Protein AF-A0A925JW98-F1 (afdb_monomer)

Structure (mmCIF, N/CA/C/O backbone):
data_AF-A0A925JW98-F1
#
_entry.id   AF-A0A925JW98-F1
#
loop_
_atom_site.group_PDB
_atom_site.id
_atom_site.type_symbol
_atom_site.label_atom_id
_atom_site.label_alt_id
_atom_site.label_comp_id
_atom_site.label_asym_id
_atom_site.label_entity_id
_atom_site.label_seq_id
_atom_site.pdbx_PDB_ins_code
_atom_site.Cartn_x
_atom_site.Cartn_y
_atom_site.Cartn_z
_atom_site.occupancy
_atom_site.B_iso_or_equiv
_atom_site.auth_seq_id
_atom_site.auth_comp_id
_atom_site.auth_asym_id
_atom_site.auth_atom_id
_atom_site.pdbx_PDB_model_num
ATOM 1 N N . MET A 1 1 ? -1.894 -13.506 -8.865 1.00 61.38 1 MET A N 1
ATOM 2 C CA . MET A 1 1 ? -2.039 -12.209 -9.563 1.00 61.38 1 MET A CA 1
ATOM 3 C C . MET A 1 1 ? -1.840 -11.130 -8.518 1.00 61.38 1 MET A C 1
ATOM 5 O O . MET A 1 1 ? -2.345 -11.315 -7.423 1.00 61.38 1 MET A O 1
ATOM 9 N N . ASN A 1 2 ? -1.114 -10.053 -8.814 1.00 75.38 2 ASN A N 1
ATOM 10 C CA . ASN A 1 2 ? -0.614 -9.110 -7.797 1.00 75.38 2 ASN A CA 1
ATOM 11 C C . ASN A 1 2 ? -1.640 -8.033 -7.382 1.00 75.38 2 ASN A C 1
ATOM 13 O O . ASN A 1 2 ? -1.260 -6.907 -7.078 1.00 75.38 2 ASN A O 1
ATOM 17 N N . GLY A 1 3 ? -2.940 -8.331 -7.466 1.00 72.88 3 GLY A N 1
ATOM 18 C CA . GLY A 1 3 ? -4.012 -7.378 -7.146 1.00 72.88 3 GLY A CA 1
ATOM 19 C C . GLY A 1 3 ? -4.238 -6.239 -8.137 1.00 72.88 3 GLY A C 1
ATOM 20 O O . GLY A 1 3 ? -5.134 -5.426 -7.934 1.00 72.88 3 GLY A O 1
ATOM 21 N N . LEU A 1 4 ? -3.441 -6.163 -9.203 1.00 80.25 4 LEU A N 1
ATOM 22 C CA . LEU A 1 4 ? -3.579 -5.158 -10.251 1.00 80.25 4 LEU A CA 1
ATOM 23 C C . LEU A 1 4 ? -4.404 -5.700 -11.415 1.00 80.25 4 LEU A C 1
ATOM 25 O O . LEU A 1 4 ? -4.199 -6.827 -11.870 1.00 80.25 4 LEU A O 1
ATOM 29 N N . GLU A 1 5 ? -5.289 -4.858 -11.938 1.00 81.25 5 GLU A N 1
ATOM 30 C CA . GLU A 1 5 ? -6.012 -5.131 -13.175 1.00 81.25 5 GLU A CA 1
ATOM 31 C C . GLU A 1 5 ? -5.157 -4.762 -14.389 1.00 81.25 5 GLU A C 1
ATOM 33 O O . GLU A 1 5 ? -4.431 -3.763 -14.381 1.00 81.25 5 GLU A O 1
ATOM 38 N N . LEU A 1 6 ? -5.265 -5.558 -15.454 1.00 79.69 6 LEU A N 1
ATOM 39 C CA . LEU A 1 6 ? -4.689 -5.216 -16.750 1.00 79.69 6 LEU A CA 1
ATOM 40 C C . LEU A 1 6 ? -5.524 -4.106 -17.389 1.00 79.69 6 LEU A C 1
ATOM 42 O O . LEU A 1 6 ? -6.688 -4.304 -17.731 1.00 79.69 6 LEU A O 1
ATOM 46 N N . ILE A 1 7 ? -4.909 -2.946 -17.582 1.00 80.88 7 ILE A N 1
ATOM 47 C CA . ILE A 1 7 ? -5.544 -1.775 -18.176 1.00 80.88 7 ILE A CA 1
ATOM 48 C C . ILE A 1 7 ? -5.296 -1.812 -19.683 1.00 80.88 7 ILE A C 1
ATOM 50 O O . ILE A 1 7 ? -4.154 -1.733 -20.143 1.00 80.88 7 ILE A O 1
ATOM 54 N N . THR A 1 8 ? -6.358 -1.914 -20.479 1.00 73.88 8 THR A N 1
ATOM 55 C CA . THR A 1 8 ? -6.242 -1.770 -21.934 1.00 73.88 8 THR A CA 1
ATOM 56 C C . THR A 1 8 ? -5.997 -0.302 -22.288 1.00 73.88 8 THR A C 1
ATOM 58 O O . THR A 1 8 ? -6.775 0.544 -21.845 1.00 73.88 8 THR A O 1
ATOM 61 N N . PRO A 1 9 ? -4.967 0.031 -23.085 1.00 69.12 9 PRO A N 1
ATOM 62 C CA . PRO A 1 9 ? -4.785 1.396 -23.568 1.00 69.12 9 PRO A CA 1
ATOM 63 C C . PRO A 1 9 ? -5.953 1.810 -24.477 1.00 69.12 9 PRO A C 1
ATOM 65 O O . PRO A 1 9 ? -6.516 0.974 -25.190 1.00 69.12 9 PRO A O 1
ATOM 68 N N . ASP A 1 10 ? -6.305 3.099 -24.463 1.00 69.88 10 ASP A N 1
ATOM 69 C CA . ASP A 1 10 ? -7.401 3.640 -25.272 1.00 69.88 10 ASP A CA 1
ATOM 70 C C . ASP A 1 10 ? -7.213 3.336 -26.764 1.00 69.88 10 ASP A C 1
ATOM 72 O O . ASP A 1 10 ? -6.130 3.505 -27.334 1.00 69.88 10 ASP A O 1
ATOM 76 N N . ALA A 1 11 ? -8.291 2.913 -27.427 1.00 57.94 11 ALA A N 1
ATOM 77 C CA . ALA A 1 11 ? -8.257 2.624 -28.854 1.00 57.94 11 ALA A CA 1
ATOM 78 C C . ALA A 1 11 ? -7.932 3.897 -29.668 1.00 57.94 11 ALA A C 1
ATOM 80 O O . ALA A 1 11 ? -8.461 4.971 -29.375 1.00 57.94 11 ALA A O 1
ATOM 81 N N . PRO A 1 12 ? -7.102 3.804 -30.726 1.00 60.41 12 PRO A N 1
ATOM 82 C CA . PRO A 1 12 ? -6.719 4.970 -31.514 1.00 60.41 12 PRO A CA 1
ATOM 83 C C . PRO A 1 12 ? -7.923 5.591 -32.207 1.00 60.41 12 PRO A C 1
ATOM 85 O O . PRO A 1 12 ? -8.731 4.887 -32.825 1.00 60.41 12 PRO A O 1
ATOM 88 N N . SER A 1 13 ? -8.002 6.921 -32.143 1.00 74.25 13 SER A N 1
ATOM 89 C CA . SER A 1 13 ? -9.032 7.672 -32.846 1.00 74.25 13 SER A CA 1
ATOM 90 C C . SER A 1 13 ? -8.902 7.459 -34.360 1.00 74.25 13 SER A C 1
ATOM 92 O O . SER A 1 13 ? -7.826 7.155 -34.889 1.00 74.25 13 SER A O 1
ATOM 94 N N . LEU A 1 14 ? -10.005 7.619 -35.096 1.00 72.62 14 LEU A N 1
ATOM 95 C CA . LEU A 1 14 ? -9.996 7.489 -36.559 1.00 72.62 14 LEU A CA 1
ATOM 96 C C . LEU A 1 14 ? -8.989 8.446 -37.219 1.00 72.62 14 LEU A C 1
ATOM 98 O O . LEU A 1 14 ? -8.389 8.096 -38.234 1.00 72.62 14 LEU A O 1
ATOM 102 N N . LEU A 1 15 ? -8.758 9.615 -36.614 1.00 69.94 15 LEU A N 1
ATOM 103 C CA . LEU A 1 15 ? -7.761 10.583 -37.068 1.00 69.94 15 LEU A CA 1
ATOM 104 C C . LEU A 1 15 ? -6.326 10.092 -36.835 1.00 69.94 15 LEU A C 1
ATOM 106 O O . LEU A 1 15 ? -5.488 10.261 -37.718 1.00 69.94 15 LEU A O 1
ATOM 110 N N . ASP A 1 16 ? -6.042 9.423 -35.716 1.00 70.44 16 ASP A N 1
ATOM 111 C CA . ASP A 1 16 ? -4.711 8.855 -35.446 1.00 70.44 16 ASP A CA 1
ATOM 112 C C . ASP A 1 16 ? -4.381 7.705 -36.399 1.00 70.44 16 ASP A C 1
ATOM 114 O O . ASP A 1 16 ? -3.253 7.605 -36.891 1.00 70.44 16 ASP A O 1
ATOM 118 N N . ARG A 1 17 ? -5.387 6.884 -36.734 1.00 71.31 17 ARG A N 1
ATOM 119 C CA . ARG A 1 17 ? -5.271 5.835 -37.760 1.00 71.31 17 ARG A CA 1
ATOM 120 C C . ARG A 1 17 ? -5.020 6.425 -39.146 1.00 71.31 17 ARG A C 1
ATOM 122 O O . ARG A 1 17 ? -4.185 5.905 -39.884 1.00 71.31 17 ARG A O 1
ATOM 129 N N . LEU A 1 18 ? -5.710 7.515 -39.484 1.00 78.12 18 LEU A N 1
ATOM 130 C CA . LEU A 1 18 ? -5.555 8.211 -40.763 1.00 78.12 18 LEU A CA 1
ATOM 131 C C . LEU A 1 18 ? -4.182 8.894 -40.887 1.00 78.12 18 LEU A C 1
ATOM 133 O O . LEU A 1 18 ? -3.594 8.895 -41.965 1.00 78.12 18 LEU A O 1
ATOM 137 N N . LEU A 1 19 ? -3.649 9.430 -39.786 1.00 81.81 19 LEU A N 1
ATOM 138 C CA . LEU A 1 19 ? -2.374 10.154 -39.749 1.00 81.81 19 LEU A CA 1
ATOM 139 C C . LEU A 1 19 ? -1.169 9.281 -39.363 1.00 81.81 19 LEU A C 1
ATOM 141 O O . LEU A 1 19 ? -0.063 9.809 -39.250 1.00 81.81 19 LEU A O 1
ATOM 145 N N . ARG A 1 20 ? -1.363 7.968 -39.153 1.00 72.56 20 ARG A N 1
ATOM 146 C CA . ARG A 1 20 ? -0.341 7.021 -38.658 1.00 72.56 20 ARG A CA 1
ATOM 147 C C . ARG A 1 20 ? 0.444 7.565 -37.458 1.00 72.56 20 ARG A C 1
ATOM 149 O O . ARG A 1 20 ? 1.648 7.329 -37.343 1.00 72.56 20 ARG A O 1
ATOM 156 N N . ARG A 1 21 ? -0.214 8.323 -36.578 1.00 60.16 21 ARG A N 1
ATOM 157 C CA . ARG A 1 21 ? 0.449 8.853 -35.385 1.00 60.16 21 ARG A CA 1
ATOM 158 C C . ARG A 1 21 ? 0.680 7.698 -34.410 1.00 60.16 21 ARG A C 1
ATOM 160 O O . ARG A 1 21 ? -0.285 7.001 -34.091 1.00 60.16 21 ARG A O 1
ATOM 167 N N . PRO A 1 22 ? 1.921 7.457 -33.950 1.00 56.50 22 PRO A N 1
ATOM 168 C CA . PRO A 1 22 ? 2.149 6.506 -32.875 1.00 56.50 22 PRO A CA 1
ATOM 169 C C . PRO A 1 22 ? 1.417 7.016 -31.632 1.00 56.50 22 PRO A C 1
ATOM 171 O O . PRO A 1 22 ? 1.556 8.186 -31.269 1.00 56.50 22 PRO A O 1
ATOM 174 N N . GLN A 1 23 ? 0.599 6.164 -31.012 1.00 60.94 23 GLN A N 1
ATOM 175 C CA . GLN A 1 23 ? -0.026 6.524 -29.746 1.00 60.94 23 GLN A CA 1
ATOM 176 C C . GLN A 1 23 ? 1.067 6.722 -28.691 1.00 60.94 23 GLN A C 1
ATOM 178 O O . GLN A 1 23 ? 1.976 5.891 -28.604 1.00 60.94 23 GLN A O 1
ATOM 183 N N . PRO A 1 24 ? 1.000 7.791 -27.884 1.00 62.75 24 PRO A N 1
ATOM 184 C CA . PRO A 1 24 ? 1.909 7.939 -26.763 1.00 62.75 24 PRO A CA 1
ATOM 185 C C . PRO A 1 24 ? 1.655 6.791 -25.780 1.00 62.75 24 PRO A C 1
ATOM 187 O O . PRO A 1 24 ? 0.560 6.668 -25.230 1.00 62.75 24 PRO A O 1
ATOM 190 N N . ARG A 1 25 ? 2.659 5.931 -25.575 1.00 72.00 25 ARG A N 1
ATOM 191 C CA . ARG A 1 25 ? 2.632 4.925 -24.510 1.00 72.00 25 ARG A CA 1
ATOM 192 C C . ARG A 1 25 ? 2.518 5.650 -23.174 1.00 72.00 25 ARG A C 1
ATOM 194 O O . ARG A 1 25 ? 3.371 6.466 -22.825 1.00 72.00 25 ARG A O 1
ATOM 201 N N . SER A 1 26 ? 1.436 5.394 -22.448 1.00 84.81 26 SER A N 1
ATOM 202 C CA . SER A 1 26 ? 1.225 5.996 -21.136 1.00 84.81 26 SER A CA 1
ATOM 203 C C . SER A 1 26 ? 1.991 5.193 -20.093 1.00 84.81 26 SER A C 1
ATOM 205 O O . SER A 1 26 ? 1.613 4.065 -19.776 1.00 84.81 26 SER A O 1
ATOM 207 N N . PHE A 1 27 ? 3.054 5.788 -19.550 1.00 88.50 27 PHE A N 1
ATOM 208 C CA . PHE A 1 27 ? 3.868 5.195 -18.486 1.00 88.50 27 PHE A CA 1
ATOM 209 C C . PHE A 1 27 ? 3.053 4.531 -17.358 1.00 88.50 27 PHE A C 1
ATOM 211 O O . PHE A 1 27 ? 3.309 3.357 -17.099 1.00 88.50 27 PHE A O 1
ATOM 218 N N . PRO A 1 28 ? 2.058 5.193 -16.722 1.00 88.88 28 PRO A N 1
ATOM 219 C CA . PRO A 1 28 ? 1.302 4.583 -15.626 1.00 88.88 28 PRO A CA 1
ATOM 220 C C . PRO A 1 28 ? 0.540 3.319 -16.045 1.00 88.88 28 PRO A C 1
ATOM 222 O O . PRO A 1 28 ? 0.374 2.416 -15.232 1.00 88.88 28 PRO A O 1
ATOM 225 N N . ILE A 1 29 ? 0.111 3.219 -17.309 1.00 88.38 29 ILE A N 1
ATOM 226 C CA . ILE A 1 29 ? -0.564 2.024 -17.838 1.00 88.38 29 ILE A CA 1
ATOM 227 C C . ILE A 1 29 ? 0.452 0.899 -18.061 1.00 88.38 29 ILE A C 1
ATOM 229 O O . ILE A 1 29 ? 0.232 -0.226 -17.621 1.00 88.38 29 ILE A O 1
ATOM 233 N N . GLU A 1 30 ? 1.574 1.204 -18.714 1.00 90.81 30 GLU A N 1
ATOM 234 C CA . GLU A 1 30 ? 2.621 0.225 -19.036 1.00 90.81 30 GLU A CA 1
ATOM 235 C C . GLU A 1 30 ? 3.241 -0.375 -17.765 1.00 90.81 30 GLU A C 1
ATOM 237 O O . GLU A 1 30 ? 3.339 -1.596 -17.643 1.00 90.81 30 GLU A O 1
ATOM 242 N N . VAL A 1 31 ? 3.593 0.458 -16.779 1.00 92.50 31 VAL A N 1
ATOM 243 C CA . VAL A 1 31 ? 4.175 -0.020 -15.515 1.00 92.50 31 VAL A CA 1
ATOM 244 C C . VAL A 1 31 ? 3.162 -0.815 -14.686 1.00 92.50 31 VAL A C 1
ATOM 246 O O . VAL A 1 31 ? 3.514 -1.866 -14.153 1.00 92.50 31 VAL A O 1
ATOM 249 N N . ASN A 1 32 ? 1.892 -0.391 -14.641 1.00 92.12 32 ASN A N 1
ATOM 250 C CA . ASN A 1 32 ? 0.823 -1.153 -1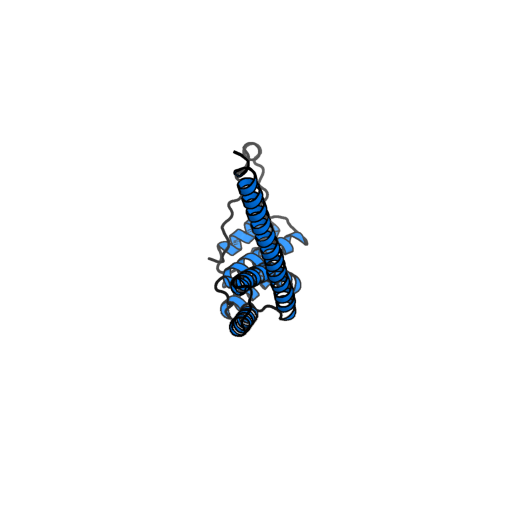3.991 1.00 92.12 32 ASN A CA 1
ATOM 251 C C . ASN A 1 32 ? 0.660 -2.533 -14.636 1.00 92.12 32 ASN A C 1
ATOM 253 O O . ASN A 1 32 ? 0.652 -3.540 -13.937 1.00 92.12 32 ASN A O 1
ATOM 257 N N . ASN A 1 33 ? 0.567 -2.591 -15.965 1.00 91.12 33 ASN A N 1
ATOM 258 C CA . ASN A 1 33 ? 0.365 -3.844 -16.689 1.00 91.12 33 ASN A CA 1
ATOM 259 C C . ASN A 1 33 ? 1.557 -4.786 -16.555 1.00 91.12 33 ASN A C 1
ATOM 261 O O . ASN A 1 33 ? 1.372 -5.991 -16.392 1.00 91.12 33 ASN A O 1
ATOM 265 N N . TYR A 1 34 ? 2.772 -4.240 -16.585 1.00 93.25 34 TYR A N 1
ATOM 266 C CA . TYR A 1 34 ? 3.982 -5.012 -16.356 1.00 93.25 34 TYR A CA 1
ATOM 267 C C . TYR A 1 34 ? 3.974 -5.660 -14.968 1.00 93.25 34 TYR A C 1
ATOM 269 O O . TYR A 1 34 ? 4.162 -6.872 -14.864 1.00 93.25 34 TYR A O 1
ATOM 277 N N . VAL A 1 35 ? 3.682 -4.891 -13.913 1.00 92.75 35 VAL A N 1
ATOM 278 C CA . VAL A 1 35 ? 3.600 -5.429 -12.545 1.00 92.75 35 VAL A CA 1
ATOM 279 C C . VAL A 1 35 ? 2.400 -6.366 -12.380 1.00 92.75 35 VAL A C 1
ATOM 281 O O . VAL A 1 35 ? 2.501 -7.343 -11.652 1.00 92.75 35 VAL A O 1
ATOM 284 N N . ALA A 1 36 ? 1.281 -6.140 -13.068 1.00 90.81 36 ALA A N 1
ATOM 285 C CA . ALA A 1 36 ? 0.115 -7.025 -13.017 1.00 90.81 36 ALA A CA 1
ATOM 286 C C . ALA A 1 36 ? 0.394 -8.407 -13.635 1.00 90.81 36 ALA A C 1
ATOM 288 O O . ALA A 1 36 ? -0.057 -9.427 -13.109 1.00 90.81 36 ALA A O 1
ATOM 289 N N . ALA A 1 37 ? 1.134 -8.435 -14.747 1.00 90.44 37 ALA A N 1
ATOM 290 C CA . ALA A 1 37 ? 1.408 -9.643 -15.525 1.00 90.44 37 ALA A CA 1
ATOM 291 C C . ALA A 1 37 ? 2.644 -10.430 -15.057 1.00 90.44 37 ALA A C 1
ATOM 293 O O . ALA A 1 37 ? 2.792 -11.595 -15.424 1.00 90.44 37 ALA A O 1
ATOM 294 N N . THR A 1 38 ? 3.529 -9.813 -14.272 1.00 90.56 38 THR A N 1
ATOM 295 C CA . THR A 1 38 ? 4.821 -10.395 -13.875 1.00 90.56 38 THR A CA 1
ATOM 296 C C . THR A 1 38 ? 4.782 -10.824 -12.408 1.00 90.56 38 THR A C 1
ATOM 298 O O . THR A 1 38 ? 4.348 -10.031 -11.572 1.00 90.56 38 THR A O 1
ATOM 301 N N . PRO A 1 39 ? 5.241 -12.032 -12.032 1.00 91.50 39 PRO A N 1
ATOM 302 C CA . PRO A 1 39 ? 5.415 -12.385 -10.622 1.00 91.50 39 PRO A CA 1
ATOM 303 C C . PRO A 1 39 ? 6.273 -11.336 -9.899 1.00 91.50 39 PRO A C 1
ATOM 305 O O . PRO A 1 39 ? 7.292 -10.915 -10.440 1.00 91.50 39 PRO A O 1
ATOM 308 N N . LEU A 1 40 ? 5.910 -10.919 -8.678 1.00 90.44 40 LEU A N 1
ATOM 309 C CA . LEU A 1 40 ? 6.648 -9.861 -7.957 1.00 90.44 40 LEU A CA 1
ATOM 310 C C . LEU A 1 40 ? 8.141 -10.180 -7.781 1.00 90.44 40 LEU A C 1
ATOM 312 O O . LEU A 1 40 ? 8.974 -9.278 -7.788 1.00 90.44 40 LEU A O 1
ATOM 316 N N . SER A 1 41 ? 8.486 -11.466 -7.693 1.00 88.75 41 SER A N 1
ATOM 317 C CA . SER A 1 41 ? 9.865 -11.961 -7.640 1.00 88.75 41 SER A CA 1
ATOM 318 C C . SER A 1 41 ? 10.681 -11.701 -8.912 1.00 88.75 41 SER A C 1
ATOM 320 O O . SER A 1 41 ? 11.908 -11.706 -8.854 1.00 88.75 41 SER A O 1
ATOM 322 N N . GLU A 1 42 ? 10.021 -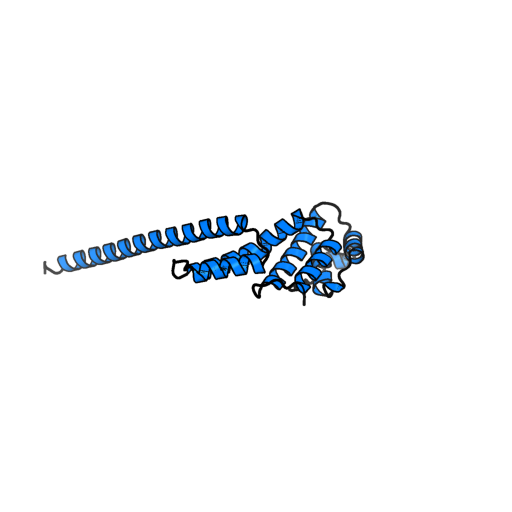11.500 -10.051 1.00 92.31 42 GLU A N 1
ATOM 323 C CA . GLU A 1 42 ? 10.631 -11.303 -11.371 1.00 92.31 42 GLU A CA 1
ATOM 324 C C . GLU A 1 42 ? 10.584 -9.839 -11.834 1.00 92.31 42 GLU A C 1
ATOM 326 O O . GLU A 1 42 ? 11.169 -9.487 -12.861 1.00 92.31 42 GLU A O 1
ATOM 331 N N . VAL A 1 43 ? 9.927 -8.956 -11.075 1.00 92.94 43 VAL A N 1
ATOM 332 C CA . VAL A 1 43 ? 9.887 -7.525 -11.383 1.00 92.94 43 VAL A CA 1
ATOM 333 C C . VAL A 1 43 ? 11.277 -6.923 -11.164 1.00 92.94 43 VAL A C 1
ATOM 335 O O . VAL A 1 43 ? 11.762 -6.800 -10.043 1.00 92.94 43 VAL A O 1
ATOM 338 N N . THR A 1 44 ? 11.929 -6.531 -12.259 1.00 95.38 44 THR A N 1
ATOM 339 C CA . THR A 1 44 ? 13.284 -5.953 -12.246 1.00 95.38 44 THR A CA 1
ATOM 340 C C . THR A 1 44 ? 13.308 -4.454 -12.524 1.00 95.38 44 THR A C 1
ATOM 342 O O . THR A 1 44 ? 12.496 -3.931 -13.291 1.00 95.38 44 THR A O 1
ATOM 345 N N . ARG A 1 45 ? 14.312 -3.774 -11.955 1.00 94.38 45 ARG A N 1
ATOM 346 C CA . ARG A 1 45 ? 14.584 -2.351 -12.199 1.00 94.38 45 ARG A CA 1
ATOM 347 C C . ARG A 1 45 ? 14.850 -2.052 -13.673 1.00 94.38 45 ARG A C 1
ATOM 349 O O . ARG A 1 45 ? 14.262 -1.127 -14.219 1.00 94.38 45 ARG A O 1
ATOM 356 N N . ASP A 1 46 ? 15.653 -2.880 -14.334 1.00 94.75 46 ASP A N 1
ATOM 357 C CA . ASP A 1 46 ? 16.000 -2.702 -15.747 1.00 94.75 46 ASP A CA 1
ATOM 358 C C . ASP A 1 46 ? 14.768 -2.702 -16.661 1.00 94.75 46 ASP A C 1
ATOM 360 O O . ASP A 1 46 ? 14.735 -2.001 -17.671 1.00 94.75 46 ASP A O 1
ATOM 364 N N . ALA A 1 47 ? 13.747 -3.501 -16.338 1.00 92.94 47 ALA A N 1
ATOM 365 C CA . ALA A 1 47 ? 12.503 -3.516 -17.099 1.00 92.94 47 ALA A CA 1
ATOM 366 C C . ALA A 1 47 ? 11.691 -2.233 -16.887 1.00 92.94 47 ALA A C 1
ATOM 368 O O . ALA A 1 47 ? 11.179 -1.675 -17.855 1.00 92.94 47 ALA A O 1
ATOM 369 N N . VAL A 1 48 ? 11.626 -1.727 -15.652 1.00 93.00 48 VAL A N 1
ATOM 370 C CA . VAL A 1 48 ? 10.967 -0.449 -15.347 1.00 93.00 48 VAL A CA 1
ATOM 371 C C . VAL A 1 48 ? 11.695 0.709 -16.037 1.00 93.00 48 VAL A C 1
ATOM 373 O O . VAL A 1 48 ? 11.053 1.538 -16.675 1.00 93.00 48 VAL A O 1
ATOM 376 N N . GLU A 1 49 ? 13.029 0.737 -16.010 1.00 92.81 49 GLU A N 1
ATOM 377 C CA . GLU A 1 49 ? 13.839 1.752 -16.702 1.00 92.81 49 GLU A CA 1
ATOM 378 C C . GLU A 1 49 ? 13.660 1.711 -18.228 1.00 92.81 49 GLU A C 1
ATOM 380 O O . GLU A 1 49 ? 13.600 2.763 -18.877 1.00 92.81 49 GLU A O 1
ATOM 385 N N . ARG A 1 50 ? 13.488 0.515 -18.808 1.00 91.94 50 ARG A N 1
ATOM 386 C CA . ARG A 1 50 ? 13.093 0.356 -20.216 1.00 91.94 50 ARG A CA 1
ATOM 387 C C . ARG A 1 50 ? 11.714 0.957 -20.492 1.00 91.94 50 ARG A C 1
ATOM 389 O O . ARG A 1 50 ? 11.584 1.722 -21.440 1.00 91.94 50 ARG A O 1
ATOM 396 N N . ILE A 1 51 ? 10.716 0.699 -19.643 1.00 91.00 51 ILE A N 1
ATOM 397 C CA . ILE A 1 51 ? 9.367 1.277 -19.787 1.00 91.00 51 ILE A CA 1
ATOM 398 C C . ILE A 1 51 ? 9.408 2.812 -19.691 1.00 91.00 51 ILE A C 1
ATOM 400 O O . ILE A 1 51 ? 8.777 3.496 -20.497 1.00 91.00 51 ILE A O 1
ATOM 404 N N . ILE A 1 52 ? 10.172 3.365 -18.742 1.00 90.31 52 ILE A N 1
ATOM 405 C CA . ILE A 1 52 ? 10.370 4.818 -18.598 1.00 90.31 52 ILE A CA 1
ATOM 406 C C . ILE A 1 52 ? 10.954 5.405 -19.890 1.00 90.31 52 ILE A C 1
ATOM 408 O O . ILE A 1 52 ? 10.440 6.403 -20.404 1.00 90.31 52 ILE A O 1
ATOM 412 N N . SER A 1 53 ? 11.994 4.757 -20.424 1.00 88.88 53 SER A N 1
ATOM 413 C CA . SER A 1 53 ? 12.682 5.175 -21.650 1.00 88.88 53 SER A CA 1
ATOM 414 C C . SER A 1 53 ? 11.752 5.137 -22.865 1.00 88.88 53 SER A C 1
ATOM 416 O O . SER A 1 53 ? 11.681 6.113 -23.610 1.00 88.88 53 SER A O 1
ATOM 418 N N . ASP A 1 54 ? 10.981 4.059 -23.021 1.00 87.38 54 ASP A N 1
ATOM 419 C CA . ASP A 1 54 ? 10.019 3.873 -24.114 1.00 87.38 54 ASP A CA 1
ATOM 420 C C . ASP A 1 54 ? 8.876 4.900 -24.077 1.00 87.38 54 ASP A C 1
ATOM 422 O O . ASP A 1 54 ? 8.369 5.308 -25.123 1.00 87.38 54 ASP A O 1
ATOM 426 N N . CYS A 1 55 ? 8.465 5.331 -22.881 1.00 85.31 55 CYS A N 1
ATOM 427 C CA . CYS A 1 55 ? 7.417 6.340 -22.701 1.00 85.31 55 CYS A CA 1
ATOM 428 C C . CYS A 1 55 ? 7.943 7.783 -22.786 1.00 85.31 55 CYS A C 1
ATOM 430 O O . CYS A 1 55 ? 7.147 8.722 -22.801 1.00 85.31 55 CYS A O 1
ATOM 432 N N . GLY A 1 56 ? 9.266 7.985 -22.798 1.00 82.69 56 GLY A N 1
ATOM 433 C CA . GLY A 1 56 ? 9.890 9.308 -22.861 1.00 82.69 56 GLY A CA 1
ATOM 434 C C . GLY A 1 56 ? 9.593 10.212 -21.657 1.00 82.69 56 GLY A C 1
ATOM 435 O O . GLY A 1 56 ? 9.632 11.436 -21.793 1.00 82.69 56 GLY A O 1
ATOM 436 N N . ARG A 1 57 ? 9.265 9.645 -20.486 1.00 77.56 57 ARG A N 1
ATOM 437 C CA . ARG A 1 57 ? 9.003 10.419 -19.259 1.00 77.56 57 ARG A CA 1
ATOM 438 C C . ARG A 1 57 ? 10.246 10.500 -18.381 1.00 77.56 57 ARG A C 1
ATOM 440 O O . ARG A 1 57 ? 11.028 9.562 -18.300 1.00 77.56 57 ARG A O 1
ATOM 447 N N . ALA A 1 58 ? 10.398 11.620 -17.682 1.00 73.44 58 ALA A N 1
ATOM 448 C CA . ALA A 1 58 ? 11.435 11.819 -16.678 1.00 73.44 58 ALA A CA 1
ATOM 449 C C . ALA A 1 58 ? 10.911 12.703 -15.536 1.00 73.44 58 ALA A C 1
ATOM 451 O O . ALA A 1 58 ? 9.965 13.471 -15.718 1.00 73.44 58 ALA A O 1
ATOM 452 N N . GLY A 1 59 ? 11.550 12.616 -14.368 1.00 75.69 59 GLY A N 1
ATOM 453 C CA . GLY A 1 59 ? 11.275 13.486 -13.220 1.00 75.69 59 GLY A CA 1
ATOM 454 C C . GLY A 1 59 ? 10.313 12.898 -12.182 1.00 75.69 59 GLY A C 1
ATOM 455 O O . GLY A 1 59 ? 10.135 11.685 -12.098 1.00 75.69 59 GLY A O 1
ATOM 456 N N . SER A 1 60 ? 9.725 13.773 -11.358 1.00 73.25 60 SER A N 1
ATOM 457 C CA . SER A 1 60 ? 8.934 13.405 -10.170 1.00 73.25 60 SER A CA 1
ATOM 458 C C . SER A 1 60 ? 7.672 12.602 -10.488 1.00 73.25 60 SER A C 1
ATOM 460 O O . SER A 1 60 ? 7.402 11.628 -9.799 1.00 73.25 60 SER A O 1
ATOM 462 N N . GLY A 1 61 ? 6.972 12.910 -11.584 1.00 83.31 61 GLY A N 1
ATOM 463 C CA . GLY A 1 61 ? 5.729 12.210 -11.936 1.00 83.31 61 GLY A CA 1
ATOM 464 C C . GLY A 1 61 ? 5.895 10.709 -12.213 1.00 83.31 61 GLY A C 1
ATOM 465 O O . GLY A 1 61 ? 4.935 9.963 -12.095 1.00 83.31 61 GLY A O 1
ATOM 466 N N . VAL A 1 62 ? 7.107 10.248 -12.549 1.00 88.94 62 VAL A N 1
ATOM 467 C CA . VAL A 1 62 ? 7.406 8.809 -12.681 1.00 88.94 62 VAL A CA 1
ATOM 468 C C . VAL A 1 62 ? 7.383 8.126 -11.313 1.00 88.94 62 VAL A C 1
ATOM 470 O O . VAL A 1 62 ? 6.868 7.018 -11.190 1.00 88.94 62 VAL A O 1
ATOM 473 N N . LYS A 1 63 ? 7.918 8.788 -10.280 1.00 90.56 63 LYS A N 1
ATOM 474 C CA . LYS A 1 63 ? 7.923 8.251 -8.917 1.00 90.56 63 LYS A CA 1
ATOM 475 C C . LYS A 1 63 ? 6.516 8.174 -8.347 1.00 90.56 63 LYS A C 1
ATOM 477 O O . LYS A 1 63 ? 6.189 7.155 -7.753 1.00 90.56 63 LYS A O 1
ATOM 482 N N . ASP A 1 64 ? 5.693 9.190 -8.589 1.00 90.62 64 ASP A N 1
ATOM 483 C CA . ASP A 1 64 ? 4.301 9.217 -8.126 1.00 90.62 64 ASP A CA 1
ATOM 484 C C . ASP A 1 64 ? 3.497 8.044 -8.709 1.00 90.62 64 ASP A C 1
ATOM 486 O O . ASP A 1 64 ? 2.777 7.351 -7.989 1.00 90.62 64 ASP A O 1
ATOM 490 N N . ASP A 1 65 ? 3.674 7.766 -10.005 1.00 91.81 65 ASP A N 1
ATOM 491 C CA . ASP A 1 65 ? 3.033 6.636 -10.684 1.00 91.81 65 ASP A CA 1
ATOM 492 C C . ASP A 1 65 ? 3.551 5.283 -10.163 1.00 91.81 65 ASP A C 1
ATOM 494 O O . ASP A 1 65 ? 2.767 4.363 -9.916 1.00 91.81 65 ASP A O 1
ATOM 498 N N . CYS A 1 66 ? 4.863 5.157 -9.940 1.00 93.75 66 CYS A N 1
ATOM 499 C CA . CYS A 1 66 ? 5.457 3.976 -9.312 1.00 93.75 66 CYS A CA 1
ATOM 500 C C . CYS A 1 66 ? 4.928 3.758 -7.884 1.00 93.75 66 CYS A C 1
ATOM 502 O O . CYS A 1 66 ? 4.578 2.634 -7.524 1.00 93.75 66 CYS A O 1
ATOM 504 N N . ALA A 1 67 ? 4.836 4.818 -7.077 1.00 93.69 67 ALA A N 1
ATOM 505 C CA . ALA A 1 67 ? 4.308 4.770 -5.717 1.00 93.69 67 ALA A CA 1
ATOM 506 C C . ALA A 1 67 ? 2.827 4.374 -5.714 1.00 93.69 67 ALA A C 1
ATOM 508 O O . ALA A 1 67 ? 2.398 3.593 -4.865 1.00 93.69 67 ALA A O 1
ATOM 509 N N . LEU A 1 68 ? 2.051 4.829 -6.702 1.00 91.94 68 LEU A N 1
ATOM 510 C CA . LEU A 1 68 ? 0.664 4.409 -6.874 1.00 91.94 68 LEU A CA 1
ATOM 511 C C . LEU A 1 68 ? 0.563 2.905 -7.161 1.00 91.94 68 LEU A C 1
ATOM 513 O O . LEU A 1 68 ? -0.224 2.219 -6.507 1.00 91.94 68 LEU A O 1
ATOM 517 N N . VAL A 1 69 ? 1.366 2.378 -8.090 1.00 93.44 69 VAL A N 1
ATOM 518 C CA . VAL A 1 69 ? 1.402 0.933 -8.378 1.00 93.44 69 VAL A CA 1
ATOM 519 C C . VAL A 1 69 ? 1.810 0.138 -7.141 1.00 93.44 69 VAL A C 1
ATOM 521 O O . VAL A 1 69 ? 1.137 -0.832 -6.797 1.00 93.44 69 VAL A O 1
ATOM 524 N N . TYR A 1 70 ? 2.846 0.583 -6.427 1.00 95.12 70 TYR A N 1
ATOM 525 C CA . TYR A 1 70 ? 3.272 -0.032 -5.172 1.00 95.12 70 TYR A CA 1
ATOM 526 C C . TYR A 1 70 ? 2.144 -0.052 -4.130 1.00 95.12 70 TYR A C 1
ATOM 528 O O . TYR A 1 70 ? 1.841 -1.108 -3.580 1.00 95.12 70 TYR A O 1
ATOM 536 N N . SER A 1 71 ? 1.464 1.081 -3.921 1.00 92.88 71 SER A N 1
ATOM 537 C CA . SER A 1 71 ? 0.367 1.208 -2.953 1.00 92.88 71 SER A CA 1
ATOM 538 C C . SER A 1 71 ? -0.770 0.220 -3.239 1.00 92.88 71 SER A C 1
ATOM 540 O O . SER A 1 71 ? -1.318 -0.384 -2.319 1.00 92.88 71 SER A O 1
ATOM 542 N N . ARG A 1 72 ? -1.092 -0.017 -4.515 1.00 92.44 72 ARG A N 1
ATOM 543 C CA . ARG A 1 72 ? -2.148 -0.955 -4.914 1.00 92.44 72 ARG A CA 1
ATOM 544 C C . ARG A 1 72 ? -1.767 -2.403 -4.628 1.00 92.44 72 ARG A C 1
ATOM 546 O O . ARG A 1 72 ? -2.596 -3.150 -4.119 1.00 92.44 72 ARG A O 1
ATOM 553 N N . VAL A 1 73 ? -0.522 -2.782 -4.920 1.00 93.00 73 VAL A N 1
ATOM 554 C CA . VAL A 1 73 ? -0.009 -4.122 -4.594 1.00 93.00 73 VAL A CA 1
ATOM 555 C C . VAL A 1 73 ? -0.004 -4.326 -3.080 1.00 93.00 73 VAL A C 1
ATOM 557 O O . VAL A 1 73 ? -0.533 -5.324 -2.606 1.00 93.00 73 VAL A O 1
ATOM 560 N N . LEU A 1 74 ? 0.515 -3.357 -2.321 1.00 93.00 74 LEU A N 1
ATOM 561 C CA . LEU A 1 74 ? 0.519 -3.394 -0.858 1.00 93.00 74 LEU A CA 1
ATOM 562 C C . LEU A 1 74 ? -0.895 -3.557 -0.287 1.00 93.00 74 LEU A C 1
ATOM 564 O O . LEU A 1 74 ? -1.130 -4.433 0.537 1.00 93.00 74 LEU A O 1
ATOM 568 N N . GLY A 1 75 ? -1.841 -2.741 -0.755 1.00 89.69 75 GLY A N 1
ATOM 569 C CA . GLY A 1 75 ? -3.231 -2.811 -0.313 1.00 89.69 75 GLY A CA 1
ATOM 570 C C . GLY A 1 75 ? -3.876 -4.160 -0.619 1.00 89.69 75 GLY A C 1
ATOM 571 O O . GLY A 1 75 ? -4.647 -4.647 0.197 1.00 89.69 75 GLY A O 1
ATOM 572 N N . HIS A 1 76 ? -3.535 -4.783 -1.752 1.00 90.38 76 HIS A N 1
ATOM 573 C CA . HIS A 1 7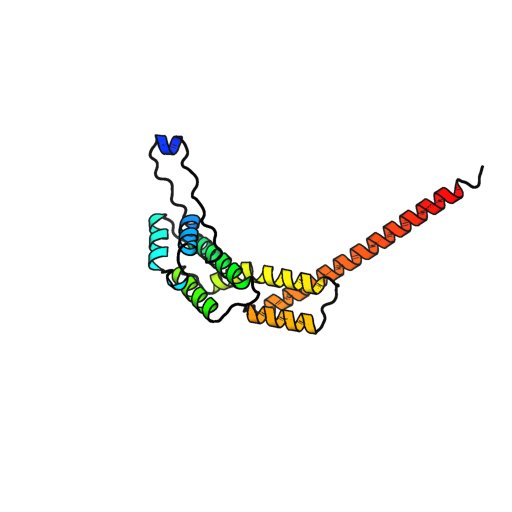6 ? -4.024 -6.115 -2.101 1.00 90.38 76 HIS A CA 1
ATOM 574 C C . HIS A 1 76 ? -3.481 -7.210 -1.181 1.00 90.38 76 HIS A C 1
ATOM 576 O O . HIS A 1 76 ? -4.256 -8.058 -0.747 1.00 90.38 76 HIS A O 1
ATOM 582 N N . LEU A 1 77 ? -2.177 -7.191 -0.890 1.00 88.50 77 LEU A N 1
ATOM 583 C CA . LEU A 1 77 ? -1.560 -8.169 0.012 1.00 88.50 77 LEU A CA 1
ATOM 584 C C . LEU A 1 77 ? -2.124 -8.030 1.431 1.00 88.50 77 LEU A C 1
ATOM 586 O O . LEU A 1 77 ? -2.436 -9.021 2.067 1.00 88.50 77 LEU A O 1
ATOM 590 N N . ALA A 1 78 ? -2.383 -6.802 1.877 1.00 88.44 78 ALA A N 1
ATOM 591 C CA . ALA A 1 78 ? -2.944 -6.525 3.196 1.00 88.44 78 ALA A CA 1
ATOM 592 C C . ALA A 1 78 ? -4.452 -6.834 3.354 1.00 88.44 78 ALA A C 1
ATOM 594 O O . ALA A 1 78 ? -4.999 -6.617 4.438 1.00 88.44 78 ALA A O 1
ATOM 595 N N . LEU A 1 79 ? -5.158 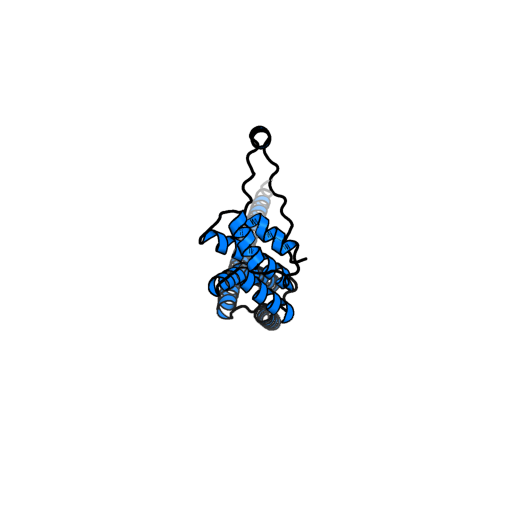-7.303 2.313 1.00 86.44 79 LEU A N 1
ATOM 596 C CA . LEU A 1 79 ? -6.615 -7.531 2.372 1.00 86.44 79 LEU A CA 1
ATOM 597 C C . LEU A 1 79 ? -7.023 -8.609 3.380 1.00 86.44 79 LEU A C 1
ATOM 599 O O . LEU A 1 79 ? -8.105 -8.524 3.968 1.00 86.44 79 LEU A O 1
ATOM 603 N N . ASP A 1 80 ? -6.183 -9.622 3.579 1.00 83.81 80 ASP A N 1
ATOM 604 C CA . ASP A 1 80 ? -6.426 -10.674 4.568 1.00 83.81 80 ASP A CA 1
ATOM 605 C C . ASP A 1 80 ? -6.142 -10.208 6.012 1.00 83.81 80 ASP A C 1
ATOM 607 O O . ASP A 1 80 ? -6.468 -10.910 6.973 1.00 83.81 80 ASP A O 1
ATOM 611 N N . GLY A 1 81 ? -5.634 -8.981 6.169 1.00 80.38 81 GLY A N 1
ATOM 612 C CA . GLY A 1 81 ? -5.314 -8.358 7.444 1.00 80.38 81 GLY A CA 1
ATOM 613 C C . GLY A 1 81 ? -3.934 -8.719 7.984 1.00 80.38 81 GLY A C 1
ATOM 614 O O . GLY A 1 81 ? -3.687 -8.469 9.163 1.00 80.38 81 GLY A O 1
ATOM 615 N N . LYS A 1 82 ? -3.044 -9.303 7.175 1.00 84.19 82 LYS A N 1
ATOM 616 C CA . LYS A 1 82 ? -1.686 -9.639 7.595 1.00 84.19 82 LYS A CA 1
ATOM 617 C C . LYS A 1 82 ? -0.702 -9.504 6.438 1.00 84.19 82 LYS A C 1
ATOM 619 O O . LYS A 1 82 ? -0.983 -9.917 5.329 1.00 84.19 82 LYS A O 1
ATOM 624 N N . ILE A 1 83 ? 0.494 -8.995 6.716 1.00 86.75 83 ILE A N 1
ATOM 625 C CA . ILE A 1 83 ? 1.614 -9.078 5.773 1.00 86.75 83 ILE A CA 1
ATOM 626 C C . ILE A 1 83 ? 2.583 -10.149 6.279 1.00 86.75 83 ILE A C 1
ATOM 628 O O . ILE A 1 83 ? 3.095 -10.070 7.395 1.00 86.75 83 ILE A O 1
ATOM 632 N N . THR A 1 84 ? 2.801 -11.189 5.479 1.00 88.62 84 THR A N 1
ATOM 633 C CA . THR A 1 84 ? 3.769 -12.257 5.780 1.00 88.62 84 THR A CA 1
ATOM 634 C C . THR A 1 84 ? 5.209 -11.821 5.502 1.00 88.62 84 THR A C 1
ATOM 636 O O . THR A 1 84 ? 5.453 -10.862 4.766 1.00 88.62 84 THR A O 1
ATOM 639 N N . ASP A 1 85 ? 6.188 -12.541 6.057 1.00 87.75 85 ASP A N 1
ATOM 640 C CA . ASP A 1 85 ? 7.610 -12.260 5.813 1.00 87.75 85 ASP A CA 1
ATOM 641 C C . ASP A 1 85 ? 7.955 -12.406 4.319 1.00 87.75 85 ASP A C 1
ATOM 643 O O . ASP A 1 85 ? 8.688 -11.589 3.756 1.00 87.75 85 ASP A O 1
ATOM 647 N N . GLU A 1 86 ? 7.370 -13.396 3.638 1.00 89.00 86 GLU A N 1
ATOM 648 C CA . GLU A 1 86 ? 7.536 -13.590 2.199 1.00 89.00 86 GLU A CA 1
ATOM 649 C C . GLU A 1 86 ? 6.957 -12.427 1.377 1.00 89.00 86 GLU A C 1
ATOM 651 O O . GLU A 1 86 ? 7.570 -11.986 0.400 1.00 89.00 86 GLU A O 1
ATOM 656 N N . GLU A 1 87 ? 5.790 -11.904 1.756 1.00 90.81 87 GLU A N 1
ATOM 657 C CA . GLU A 1 87 ? 5.177 -10.739 1.105 1.00 90.81 87 GLU A CA 1
ATOM 658 C C . GLU A 1 87 ? 5.974 -9.464 1.364 1.00 90.81 87 GLU A C 1
ATOM 660 O O . GLU A 1 87 ? 6.171 -8.660 0.449 1.00 90.81 87 GLU A O 1
ATOM 665 N N . LEU A 1 88 ? 6.505 -9.305 2.576 1.00 89.88 88 LEU A N 1
ATOM 666 C CA . LEU A 1 88 ? 7.391 -8.202 2.917 1.00 89.88 88 LEU A CA 1
ATOM 667 C C . LEU A 1 88 ? 8.657 -8.229 2.051 1.00 89.88 88 LEU A C 1
ATOM 669 O O . LEU A 1 88 ? 9.053 -7.197 1.503 1.00 89.88 88 LEU A O 1
ATOM 673 N N . GLU A 1 89 ? 9.271 -9.398 1.853 1.00 90.62 89 GLU A N 1
ATOM 674 C CA . GLU A 1 89 ? 10.404 -9.541 0.935 1.00 90.62 89 GLU A CA 1
ATOM 675 C C . GLU A 1 89 ? 10.034 -9.186 -0.511 1.00 90.62 89 GLU A C 1
A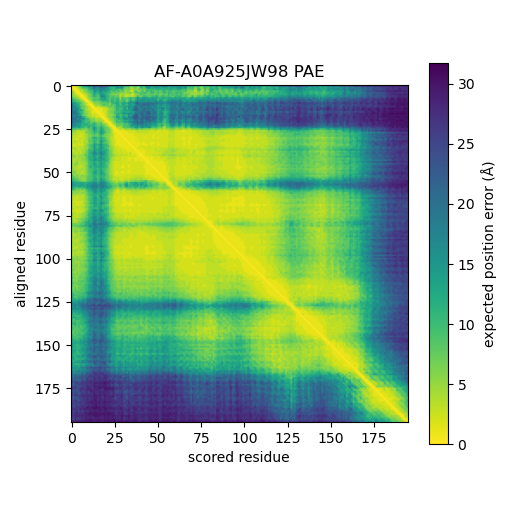TOM 677 O O . GLU A 1 89 ? 10.812 -8.532 -1.215 1.00 90.62 89 GLU A O 1
ATOM 682 N N . GLN A 1 90 ? 8.857 -9.605 -0.983 1.00 92.44 90 GLN A N 1
ATOM 683 C CA . GLN A 1 90 ? 8.377 -9.269 -2.326 1.00 92.44 90 GLN A CA 1
ATOM 684 C C . GLN A 1 90 ? 8.154 -7.761 -2.483 1.00 92.44 90 GLN A C 1
ATOM 686 O O . GLN A 1 90 ? 8.570 -7.181 -3.488 1.00 92.44 90 GLN A O 1
ATOM 691 N N . LEU A 1 91 ? 7.578 -7.105 -1.475 1.00 92.56 91 LEU A N 1
ATOM 692 C CA . LEU A 1 91 ? 7.395 -5.656 -1.438 1.00 92.56 91 LEU A CA 1
ATOM 693 C C . LEU A 1 91 ? 8.735 -4.913 -1.404 1.00 92.56 91 LEU A C 1
ATOM 695 O O . LEU A 1 91 ? 8.896 -3.915 -2.105 1.00 92.56 91 LEU A O 1
ATOM 699 N N . GLN A 1 92 ? 9.731 -5.404 -0.663 1.00 92.56 92 GLN A N 1
ATOM 700 C CA . GLN A 1 92 ? 11.076 -4.816 -0.656 1.00 92.56 92 GLN A CA 1
ATOM 701 C C . GLN A 1 92 ? 11.748 -4.902 -2.032 1.00 92.56 92 GLN A C 1
ATOM 703 O O . GLN A 1 92 ? 12.355 -3.928 -2.491 1.00 92.56 92 GLN A O 1
ATOM 708 N N . ARG A 1 93 ? 11.606 -6.035 -2.729 1.00 93.00 93 ARG A N 1
ATOM 709 C CA . ARG A 1 93 ? 12.102 -6.189 -4.108 1.00 93.00 93 ARG A CA 1
ATOM 710 C C . ARG A 1 93 ? 11.371 -5.254 -5.063 1.00 93.00 93 ARG A C 1
ATOM 712 O O . ARG A 1 93 ? 12.026 -4.540 -5.823 1.00 93.00 93 ARG A O 1
ATOM 719 N N . LEU A 1 94 ? 10.041 -5.202 -4.981 1.00 95.00 94 LEU A N 1
ATOM 720 C CA . LEU A 1 94 ? 9.211 -4.324 -5.803 1.00 95.00 94 LEU A CA 1
ATOM 721 C C . LEU A 1 94 ? 9.590 -2.852 -5.604 1.00 95.00 94 LEU A C 1
ATOM 723 O O .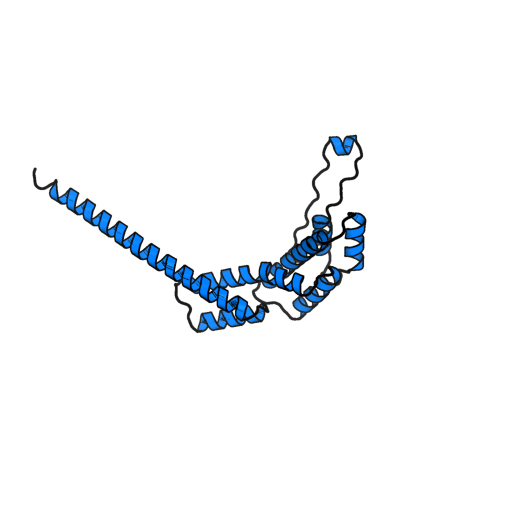 LEU A 1 94 ? 9.795 -2.134 -6.579 1.00 95.00 94 LEU A O 1
ATOM 727 N N . ARG A 1 95 ? 9.769 -2.412 -4.354 1.00 95.12 95 ARG A N 1
ATOM 728 C CA . ARG A 1 95 ? 10.273 -1.075 -4.010 1.00 95.12 95 ARG A CA 1
ATOM 729 C C . ARG A 1 95 ? 11.596 -0.780 -4.720 1.00 95.12 95 ARG A C 1
ATOM 731 O O . ARG A 1 95 ? 11.752 0.289 -5.311 1.00 95.12 95 ARG A O 1
ATOM 738 N N . GLY A 1 96 ? 12.543 -1.718 -4.664 1.00 94.06 96 GLY A N 1
ATOM 739 C CA . GLY A 1 96 ? 13.844 -1.591 -5.322 1.00 94.06 96 GLY A CA 1
ATOM 740 C C . GLY A 1 96 ? 13.734 -1.505 -6.846 1.00 94.06 96 GLY A C 1
ATOM 741 O O . GLY A 1 96 ? 14.398 -0.671 -7.463 1.00 94.06 96 GLY A O 1
ATOM 742 N N . ALA A 1 97 ? 12.863 -2.317 -7.447 1.00 94.88 97 ALA A N 1
ATOM 743 C CA . ALA A 1 97 ? 12.610 -2.314 -8.885 1.00 94.88 97 ALA A CA 1
ATOM 744 C C . ALA A 1 97 ? 11.953 -1.012 -9.366 1.00 94.88 97 ALA A C 1
ATOM 746 O O . ALA A 1 97 ? 12.313 -0.488 -10.417 1.00 94.88 97 ALA A O 1
ATOM 747 N N . LEU A 1 98 ? 11.033 -0.462 -8.575 1.00 94.38 98 LEU A N 1
ATOM 748 C CA . LEU A 1 98 ? 10.346 0.796 -8.861 1.00 94.38 98 LEU A CA 1
ATOM 749 C C . LEU A 1 98 ? 11.176 2.042 -8.502 1.00 94.38 98 LEU A C 1
ATOM 751 O O . LEU A 1 98 ? 10.788 3.156 -8.851 1.00 94.38 98 LEU A O 1
ATOM 755 N N . GLY A 1 99 ? 12.315 1.873 -7.823 1.00 93.94 99 GLY A N 1
ATOM 756 C CA . GLY A 1 99 ? 13.209 2.970 -7.446 1.00 93.94 99 GLY A CA 1
ATOM 757 C C . GLY A 1 99 ? 12.644 3.892 -6.359 1.00 93.94 99 GLY A C 1
ATOM 758 O O . GLY A 1 99 ? 12.967 5.082 -6.345 1.00 93.94 99 GLY A O 1
ATOM 759 N N . LEU A 1 100 ? 11.803 3.358 -5.469 1.00 94.25 100 LEU A N 1
ATOM 760 C CA . LEU A 1 100 ? 11.113 4.124 -4.429 1.00 94.25 100 LEU A CA 1
ATOM 761 C C . LEU A 1 100 ? 11.985 4.331 -3.181 1.00 94.25 100 LEU A C 1
ATOM 763 O O . LEU A 1 100 ? 12.644 3.413 -2.671 1.00 94.25 100 LEU A O 1
ATOM 767 N N . SER A 1 101 ? 11.974 5.559 -2.669 1.00 93.12 101 SER A N 1
ATOM 768 C CA . SER A 1 101 ? 12.619 5.922 -1.408 1.00 93.12 101 SER A CA 1
ATOM 769 C C . SER A 1 101 ? 11.797 5.457 -0.202 1.00 93.12 101 SER A C 1
ATOM 771 O O . SER A 1 101 ? 10.682 4.965 -0.341 1.00 93.12 101 SER A O 1
ATOM 773 N N . THR A 1 102 ? 12.361 5.577 1.003 1.00 88.31 102 THR A N 1
ATOM 774 C CA . THR A 1 102 ? 11.632 5.222 2.233 1.00 88.31 102 THR A CA 1
ATOM 775 C C . THR A 1 102 ? 10.429 6.137 2.448 1.00 88.31 102 THR A C 1
ATOM 777 O O . THR A 1 102 ? 9.399 5.670 2.913 1.00 88.31 102 THR A O 1
ATOM 780 N N . GLU A 1 103 ? 10.542 7.411 2.068 1.00 87.94 103 GLU A N 1
ATOM 781 C CA . GLU A 1 103 ? 9.443 8.370 2.194 1.00 87.94 103 GLU A CA 1
ATOM 782 C C . GLU A 1 103 ? 8.289 8.019 1.248 1.00 87.94 103 GLU A C 1
ATOM 784 O O . GLU A 1 103 ? 7.142 7.958 1.679 1.00 87.94 103 GLU A O 1
ATOM 789 N N . ASP A 1 104 ? 8.603 7.672 -0.008 1.00 89.75 104 ASP A N 1
ATOM 790 C CA . ASP A 1 104 ? 7.593 7.265 -0.997 1.00 89.75 104 ASP A CA 1
ATOM 791 C C . ASP A 1 104 ? 6.812 6.023 -0.522 1.00 89.75 104 ASP A C 1
ATOM 793 O O . ASP A 1 104 ? 5.602 5.915 -0.718 1.00 89.75 104 ASP A O 1
ATOM 797 N N . VAL A 1 105 ? 7.510 5.079 0.121 1.00 88.94 105 VAL A N 1
ATOM 798 C CA . VAL A 1 105 ? 6.902 3.868 0.693 1.00 88.94 105 VAL A CA 1
ATOM 799 C C . VAL A 1 105 ? 6.019 4.208 1.882 1.00 88.94 105 VAL A C 1
ATOM 801 O O . VAL A 1 105 ? 4.892 3.732 1.932 1.00 88.94 105 VAL A O 1
ATOM 804 N N . ARG A 1 106 ? 6.482 5.071 2.790 1.00 86.00 106 ARG A N 1
ATOM 805 C CA . ARG A 1 106 ? 5.699 5.491 3.957 1.00 86.00 106 ARG A CA 1
ATOM 806 C C . ARG A 1 106 ? 4.397 6.176 3.545 1.00 86.00 106 ARG A C 1
ATOM 808 O O . ARG A 1 106 ? 3.345 5.943 4.137 1.00 86.00 106 ARG A O 1
ATOM 815 N N . GLU A 1 107 ? 4.447 7.006 2.506 1.00 87.31 107 GLU A N 1
ATOM 816 C CA . GLU A 1 107 ? 3.249 7.642 1.962 1.00 87.31 107 GLU A CA 1
ATOM 817 C C . GLU A 1 107 ? 2.304 6.621 1.305 1.00 87.31 107 GLU A C 1
ATOM 819 O O . GLU A 1 107 ? 1.083 6.704 1.464 1.00 87.31 107 GLU A O 1
ATOM 824 N N . ALA A 1 108 ? 2.850 5.629 0.596 1.00 87.88 108 ALA A N 1
ATOM 825 C CA . ALA A 1 108 ? 2.067 4.547 0.009 1.00 87.88 108 ALA A CA 1
ATOM 826 C C . ALA A 1 108 ? 1.418 3.640 1.074 1.00 87.88 108 ALA A C 1
ATOM 828 O O . ALA A 1 108 ? 0.246 3.291 0.937 1.00 87.88 108 ALA A O 1
ATOM 829 N N . GLU A 1 109 ? 2.138 3.309 2.147 1.00 87.12 109 GLU A N 1
ATOM 830 C CA . GLU A 1 109 ? 1.625 2.587 3.318 1.00 87.12 109 GLU A CA 1
ATOM 831 C C . GLU A 1 109 ? 0.466 3.350 3.955 1.00 87.12 109 GLU A C 1
ATOM 833 O O . GLU A 1 109 ? -0.615 2.791 4.143 1.00 87.12 109 GLU A O 1
ATOM 838 N N . ALA A 1 110 ? 0.640 4.653 4.187 1.00 84.38 110 ALA A N 1
ATOM 839 C CA . ALA A 1 110 ? -0.423 5.501 4.709 1.00 84.38 110 ALA A CA 1
ATOM 840 C C . ALA A 1 110 ? -1.659 5.513 3.791 1.00 84.38 110 ALA A C 1
ATOM 842 O O . ALA A 1 110 ? -2.793 5.477 4.271 1.00 84.38 110 ALA A O 1
ATOM 843 N N . ARG A 1 111 ? -1.466 5.528 2.467 1.00 85.38 111 ARG A N 1
ATOM 844 C CA . ARG A 1 111 ? -2.567 5.508 1.492 1.00 85.38 111 ARG A CA 1
ATOM 845 C C . ARG A 1 111 ? -3.325 4.184 1.441 1.00 85.38 111 ARG A C 1
ATOM 847 O O . ARG A 1 111 ? -4.527 4.218 1.188 1.00 85.38 111 ARG A O 1
ATOM 854 N N . SER A 1 112 ? -2.656 3.056 1.659 1.00 87.00 112 SER A N 1
ATOM 855 C CA . SER A 1 112 ? -3.254 1.730 1.454 1.00 87.00 112 SER A CA 1
ATOM 856 C C . SER A 1 112 ? -3.685 1.038 2.737 1.00 87.00 112 SER A C 1
ATOM 858 O O . SER A 1 112 ? -4.752 0.432 2.774 1.00 87.00 112 SER A O 1
ATOM 860 N N . LEU A 1 113 ? -2.885 1.138 3.797 1.00 87.88 113 LEU A N 1
ATOM 861 C CA . LEU A 1 113 ? -3.091 0.385 5.032 1.00 87.88 113 LEU A CA 1
ATOM 862 C C . LEU A 1 113 ? -3.994 1.128 6.020 1.00 87.88 113 LEU A C 1
ATOM 864 O O . LEU A 1 113 ? -4.826 0.503 6.677 1.00 87.88 113 LEU A O 1
ATOM 868 N N . LEU A 1 114 ? -3.900 2.464 6.095 1.00 85.69 114 LEU A N 1
ATOM 869 C CA . LEU A 1 114 ? -4.756 3.245 7.000 1.00 85.69 114 LEU A CA 1
ATOM 870 C C . LEU A 1 114 ? -6.252 3.111 6.674 1.00 85.69 114 LEU A C 1
ATOM 872 O O . LEU A 1 114 ? -7.032 2.994 7.619 1.00 85.69 114 LEU A O 1
ATOM 876 N N . PRO A 1 115 ? -6.704 3.098 5.402 1.00 87.25 115 PRO A N 1
ATOM 877 C CA . PRO A 1 115 ? -8.109 2.839 5.099 1.00 87.25 115 PRO A CA 1
ATOM 878 C C . PRO A 1 115 ? -8.592 1.466 5.577 1.00 87.25 115 PRO A C 1
ATOM 880 O O . PRO A 1 115 ? -9.673 1.396 6.157 1.00 87.25 115 PRO A O 1
ATOM 883 N N . LEU A 1 116 ? -7.786 0.410 5.401 1.00 85.50 116 LEU A N 1
ATOM 884 C CA . LEU A 1 116 ? -8.117 -0.946 5.858 1.00 85.50 116 LEU A CA 1
ATOM 885 C C . LEU A 1 116 ? -8.229 -1.002 7.384 1.00 85.50 116 LEU A C 1
ATOM 887 O O . LEU A 1 116 ? -9.218 -1.499 7.923 1.00 85.50 116 LEU A O 1
ATOM 891 N N . TYR A 1 117 ? -7.256 -0.423 8.091 1.00 86.50 117 TYR A N 1
ATOM 892 C CA . TYR A 1 117 ? -7.312 -0.314 9.548 1.00 86.50 117 TYR A CA 1
ATOM 893 C C . TYR A 1 117 ? -8.540 0.480 10.005 1.00 86.50 117 TYR A C 1
ATOM 895 O O . TYR A 1 117 ? -9.247 0.065 10.920 1.00 86.50 117 TYR A O 1
ATOM 903 N N . ARG A 1 118 ? -8.836 1.609 9.345 1.00 87.31 118 ARG A N 1
ATOM 904 C CA . ARG A 1 118 ? -9.994 2.455 9.663 1.00 87.31 118 ARG A CA 1
ATOM 905 C C . ARG A 1 118 ? -11.309 1.705 9.482 1.00 87.31 118 ARG A C 1
ATOM 907 O O . ARG A 1 118 ? -12.218 1.896 10.282 1.00 87.31 118 ARG A O 1
ATOM 914 N N . GLU A 1 119 ? -11.436 0.892 8.440 1.00 86.62 119 GLU A N 1
ATOM 915 C CA . GLU A 1 119 ? -12.631 0.082 8.210 1.00 86.62 119 GLU A CA 1
ATOM 916 C C . GLU A 1 119 ? -12.843 -0.921 9.351 1.00 86.62 119 GLU A C 1
ATOM 918 O O . GLU A 1 119 ? -13.905 -0.919 9.971 1.00 86.62 119 GLU A O 1
ATOM 923 N N . ARG A 1 120 ? -11.800 -1.667 9.738 1.00 84.50 120 ARG A N 1
ATOM 924 C CA . ARG A 1 120 ? -11.869 -2.612 10.869 1.00 84.50 120 ARG A CA 1
ATOM 925 C C . ARG A 1 120 ? -12.119 -1.930 12.215 1.00 84.50 120 ARG A C 1
ATOM 927 O O . ARG A 1 120 ? -12.849 -2.455 13.057 1.00 84.50 120 ARG A O 1
ATOM 934 N N . LEU A 1 121 ? -11.547 -0.745 12.417 1.00 85.75 121 LEU A N 1
ATOM 935 C CA . LEU A 1 121 ? -11.817 0.093 13.583 1.00 85.75 121 LEU A CA 1
ATOM 936 C C . LEU A 1 121 ? -13.291 0.514 13.633 1.00 85.75 121 LEU A C 1
ATOM 938 O O . LEU A 1 121 ? -13.917 0.413 14.682 1.00 85.75 121 LEU A O 1
ATOM 942 N N . LYS A 1 122 ? -13.874 0.938 12.507 1.00 85.31 122 LYS A N 1
ATOM 943 C CA . LYS A 1 122 ? -15.299 1.293 12.435 1.00 85.31 122 LYS A CA 1
ATOM 944 C C . LYS A 1 122 ? -16.214 0.106 12.703 1.00 85.31 122 LYS A C 1
ATOM 946 O O . LYS A 1 122 ? -17.219 0.280 13.383 1.00 85.31 122 LYS A O 1
ATOM 951 N N . GLU A 1 123 ? -15.870 -1.078 12.205 1.00 84.00 123 GLU A N 1
ATOM 952 C CA . GLU A 1 123 ? -16.601 -2.313 12.515 1.00 84.00 123 GLU A CA 1
ATOM 953 C C . GLU A 1 123 ? -16.565 -2.619 14.015 1.00 84.00 123 GLU A C 1
ATOM 955 O O . GLU A 1 123 ? -17.593 -2.948 14.600 1.00 84.00 123 GLU A O 1
ATOM 960 N N . SER A 1 124 ? -15.404 -2.432 14.647 1.00 82.62 124 SER A N 1
ATOM 961 C CA . SER A 1 124 ? -15.218 -2.641 16.090 1.00 82.62 124 SER A CA 1
ATOM 962 C C . SER A 1 124 ? -15.889 -1.556 16.941 1.00 82.62 124 SER A C 1
ATOM 964 O O . SER A 1 124 ? -16.146 -1.766 18.114 1.00 82.62 124 SER A O 1
ATOM 966 N N . LEU A 1 125 ? -16.189 -0.390 16.363 1.00 82.94 125 LEU A N 1
ATOM 967 C CA . LEU A 1 125 ? -16.939 0.693 17.005 1.00 82.94 125 LEU A CA 1
ATOM 968 C C . LEU A 1 125 ? -18.434 0.680 16.650 1.00 82.94 125 LEU A C 1
ATOM 970 O O . LEU A 1 125 ? -19.156 1.607 17.027 1.00 82.94 125 LEU A O 1
ATOM 974 N N . ALA A 1 126 ? -18.926 -0.330 15.925 1.00 79.12 126 ALA A N 1
ATOM 975 C CA . ALA A 1 126 ? -20.315 -0.377 15.465 1.00 79.12 126 ALA A CA 1
ATOM 976 C C . ALA A 1 126 ? -21.326 -0.435 16.626 1.00 79.12 126 ALA A C 1
ATOM 978 O O . ALA A 1 126 ? -22.408 0.151 16.539 1.00 79.12 126 ALA A O 1
ATOM 979 N N . ASP A 1 127 ? -20.963 -1.085 17.731 1.00 76.69 127 ASP A N 1
ATOM 980 C CA . ASP A 1 127 ? -21.740 -1.129 18.975 1.00 76.69 127 ASP A CA 1
ATOM 981 C C . ASP A 1 127 ? -21.466 0.070 19.909 1.00 76.69 127 ASP A C 1
ATOM 983 O O . ASP A 1 127 ? -22.041 0.168 20.995 1.00 76.69 127 ASP A O 1
ATOM 987 N N . ARG A 1 128 ? -20.660 1.033 19.434 1.00 70.50 128 ARG A N 1
ATOM 988 C CA . ARG A 1 128 ? -20.260 2.282 20.099 1.00 70.50 128 ARG A CA 1
ATOM 989 C C . ARG A 1 128 ? -19.389 2.092 21.334 1.00 70.50 128 ARG A C 1
ATOM 991 O O . ARG A 1 128 ? -19.262 3.031 22.124 1.00 70.50 128 ARG A O 1
ATOM 998 N N . HIS A 1 129 ? -18.780 0.925 21.510 1.00 74.25 129 HIS A N 1
ATOM 999 C CA . HIS A 1 129 ? -17.917 0.687 22.650 1.00 74.25 129 HIS A CA 1
ATOM 1000 C C . HIS A 1 129 ? -16.728 -0.185 22.268 1.00 74.25 129 HIS A C 1
ATOM 1002 O O . HIS A 1 129 ? -16.877 -1.370 22.021 1.00 74.25 129 HIS A O 1
ATOM 1008 N N . LEU A 1 130 ? -15.518 0.370 22.340 1.00 78.50 130 LEU A N 1
ATOM 1009 C CA . LEU A 1 130 ? -14.318 -0.435 22.152 1.00 78.50 130 LEU A CA 1
ATOM 1010 C C . LEU A 1 130 ? -14.036 -1.249 23.418 1.00 78.50 130 LEU A C 1
ATOM 1012 O O . LEU A 1 130 ? -13.641 -0.706 24.453 1.00 78.50 130 LEU A O 1
ATOM 1016 N N . THR A 1 131 ? -14.263 -2.556 23.366 1.00 82.62 131 THR A N 1
ATOM 1017 C CA . THR A 1 131 ? -13.885 -3.450 24.463 1.00 82.62 131 THR A CA 1
ATOM 1018 C C . THR A 1 131 ? -12.368 -3.646 24.512 1.00 82.62 131 THR A C 1
ATOM 1020 O O . THR A 1 131 ? -11.663 -3.470 23.520 1.00 82.62 131 THR A O 1
ATOM 1023 N N . GLN A 1 132 ? -11.841 -4.082 25.663 1.00 82.75 132 GLN A N 1
ATOM 1024 C CA . GLN A 1 132 ? -10.413 -4.402 25.791 1.00 82.75 132 GLN A CA 1
ATOM 1025 C C . GLN A 1 132 ? -9.962 -5.455 24.761 1.00 82.75 132 GLN A C 1
ATOM 1027 O O . GLN A 1 132 ? -8.881 -5.342 24.191 1.00 82.75 132 GLN A O 1
ATOM 1032 N N . GLY A 1 133 ? -10.799 -6.461 24.485 1.00 80.00 133 GLY A N 1
ATOM 1033 C CA . GLY A 1 133 ? -10.480 -7.495 23.499 1.00 80.00 133 GLY A CA 1
ATOM 1034 C C . GLY A 1 133 ? -10.444 -6.973 22.059 1.00 80.00 133 GLY A C 1
ATOM 1035 O O . GLY A 1 133 ? -9.690 -7.496 21.242 1.00 80.00 133 GLY A O 1
ATOM 1036 N N . GLU A 1 134 ? -11.23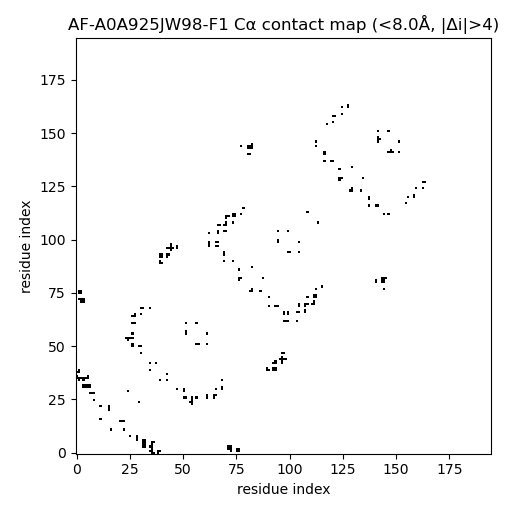0 -5.949 21.730 1.00 80.69 134 GLU A N 1
ATOM 1037 C CA . GLU A 1 134 ? -11.199 -5.298 20.414 1.00 80.69 134 GLU A CA 1
ATOM 1038 C C . GLU A 1 134 ? -10.003 -4.364 20.272 1.00 80.69 134 GLU A C 1
ATOM 1040 O O . GLU A 1 134 ? -9.342 -4.398 19.239 1.00 80.69 134 GLU A O 1
ATOM 1045 N N . ASP A 1 135 ? -9.661 -3.615 21.321 1.00 83.56 135 ASP A N 1
ATOM 1046 C CA . ASP A 1 135 ? -8.432 -2.817 21.371 1.00 83.56 135 ASP A CA 1
ATOM 1047 C C . ASP A 1 135 ? -7.183 -3.695 21.162 1.00 83.56 135 ASP A C 1
ATOM 1049 O O . ASP A 1 135 ? -6.330 -3.398 20.326 1.00 83.56 135 ASP A O 1
ATOM 1053 N N . GLU A 1 136 ? -7.106 -4.845 21.837 1.00 85.12 136 GLU A N 1
ATOM 1054 C CA . GLU A 1 136 ? -6.009 -5.805 21.659 1.00 85.12 136 GLU A CA 1
ATOM 1055 C C . GLU A 1 136 ? -5.958 -6.387 20.234 1.00 85.12 136 GLU A C 1
ATOM 1057 O O . GLU A 1 136 ? -4.873 -6.546 19.665 1.00 85.12 136 GLU A O 1
ATOM 1062 N N . ARG A 1 137 ? -7.117 -6.668 19.622 1.00 82.50 137 ARG A N 1
ATOM 1063 C CA . ARG A 1 137 ? -7.199 -7.138 18.227 1.00 82.50 137 ARG A CA 1
ATOM 1064 C C . ARG A 1 137 ? -6.770 -6.066 17.235 1.00 82.50 137 ARG A C 1
ATOM 1066 O O . ARG A 1 137 ? -6.031 -6.383 16.308 1.00 82.50 137 ARG A O 1
ATOM 1073 N N . LEU A 1 138 ? -7.180 -4.817 17.436 1.00 84.88 138 LEU A N 1
ATOM 1074 C CA . LEU A 1 138 ? -6.761 -3.693 16.601 1.00 84.88 138 LEU A CA 1
ATOM 1075 C C . LEU A 1 138 ? -5.262 -3.429 16.738 1.00 84.88 138 LEU A C 1
ATOM 1077 O O . LEU A 1 138 ? -4.594 -3.211 15.735 1.00 84.88 138 LEU A O 1
ATOM 1081 N N . LYS A 1 139 ? -4.697 -3.535 17.944 1.00 87.06 139 LYS A N 1
ATOM 1082 C CA . LYS A 1 139 ? -3.241 -3.464 18.156 1.00 87.06 139 LYS A CA 1
ATOM 1083 C C . LYS A 1 139 ? -2.492 -4.632 17.520 1.00 87.06 139 LYS A C 1
ATOM 1085 O O . LYS A 1 139 ? -1.350 -4.468 17.096 1.00 87.06 139 LYS A O 1
ATOM 1090 N N . SER A 1 140 ? -3.085 -5.827 17.465 1.00 85.69 140 SER A N 1
ATOM 1091 C CA . SER A 1 140 ? -2.516 -6.927 16.674 1.00 85.69 140 SER A CA 1
ATOM 1092 C C . SER A 1 140 ? -2.543 -6.588 15.193 1.00 85.69 140 SER A C 1
ATOM 1094 O O . SER A 1 140 ? -1.497 -6.627 14.567 1.00 85.69 140 SER A O 1
ATOM 1096 N N . LEU A 1 141 ? -3.691 -6.151 14.671 1.00 84.62 141 LEU A N 1
ATOM 1097 C CA . LEU A 1 141 ? -3.844 -5.770 13.270 1.00 84.62 141 LEU A CA 1
ATOM 1098 C C . LEU A 1 141 ? -2.865 -4.658 12.867 1.00 84.62 141 LEU A C 1
ATOM 1100 O O . LEU A 1 141 ? -2.241 -4.751 11.821 1.00 84.62 141 LEU A O 1
ATOM 1104 N N . ALA A 1 142 ? -2.687 -3.630 13.701 1.00 85.31 142 ALA A N 1
ATOM 1105 C CA . ALA A 1 142 ? -1.706 -2.571 13.463 1.00 85.31 142 ALA A CA 1
ATOM 1106 C C . ALA A 1 142 ? -0.290 -3.139 13.294 1.00 85.31 142 ALA A C 1
ATOM 1108 O O . ALA A 1 142 ? 0.393 -2.806 12.328 1.00 85.31 142 ALA A O 1
ATOM 1109 N N . ARG A 1 143 ? 0.117 -4.049 14.189 1.00 85.38 143 ARG A N 1
ATOM 1110 C CA . ARG A 1 143 ? 1.418 -4.728 14.120 1.00 85.38 143 ARG A CA 1
ATOM 1111 C C . ARG A 1 143 ? 1.532 -5.651 12.910 1.00 85.38 143 ARG A C 1
ATOM 1113 O O . ARG A 1 143 ? 2.560 -5.630 12.245 1.00 85.38 143 ARG A O 1
ATOM 1120 N N . ASP A 1 144 ? 0.487 -6.418 12.615 1.00 82.75 144 ASP A N 1
ATOM 1121 C CA . ASP A 1 144 ? 0.433 -7.358 11.490 1.00 82.75 144 ASP A CA 1
ATOM 1122 C C . ASP A 1 144 ? 0.450 -6.632 10.129 1.00 82.75 144 ASP A C 1
ATOM 1124 O O . ASP A 1 144 ? 0.913 -7.188 9.134 1.00 82.75 144 ASP A O 1
ATOM 1128 N N . LEU A 1 145 ? -0.008 -5.375 10.094 1.00 82.94 145 LEU A N 1
ATOM 1129 C CA . LEU A 1 145 ? 0.095 -4.467 8.948 1.00 82.94 145 LEU A CA 1
ATOM 1130 C C . LEU A 1 145 ? 1.373 -3.607 8.961 1.00 82.94 145 LEU A C 1
ATOM 1132 O O . LEU A 1 145 ? 1.624 -2.892 7.995 1.00 82.94 145 LEU A O 1
ATOM 1136 N N . GLY A 1 146 ? 2.177 -3.644 10.028 1.00 80.06 146 GLY A N 1
ATOM 1137 C CA . GLY A 1 146 ? 3.397 -2.840 10.159 1.00 80.06 146 GLY A CA 1
ATOM 1138 C C . GLY A 1 146 ? 3.165 -1.333 10.331 1.00 80.06 146 GLY A C 1
ATOM 1139 O O . GLY A 1 146 ? 4.040 -0.540 9.990 1.00 80.06 146 GLY A O 1
ATOM 1140 N N . LEU A 1 147 ? 1.997 -0.923 10.833 1.00 82.69 147 LEU A N 1
ATOM 1141 C CA . LEU A 1 147 ? 1.668 0.481 11.086 1.00 82.69 147 LEU A CA 1
ATOM 1142 C C . LEU A 1 147 ? 2.371 1.012 12.344 1.00 82.69 147 LEU A C 1
ATOM 1144 O O . LEU A 1 147 ? 2.549 0.291 13.323 1.00 82.69 147 LEU A O 1
ATOM 1148 N N . ASP A 1 148 ? 2.734 2.295 12.319 1.00 81.00 148 ASP A N 1
ATOM 1149 C CA . ASP A 1 148 ? 3.304 2.996 13.472 1.00 81.00 148 ASP A CA 1
ATOM 1150 C C . ASP A 1 148 ? 2.225 3.326 14.515 1.00 81.00 148 ASP A C 1
ATOM 1152 O O . ASP A 1 148 ? 1.157 3.847 14.168 1.00 81.00 148 ASP A O 1
ATOM 1156 N N . ASP A 1 149 ? 2.535 3.088 15.794 1.00 78.38 149 ASP A N 1
ATOM 1157 C CA . ASP A 1 149 ? 1.597 3.255 16.913 1.00 78.38 149 ASP A CA 1
ATOM 1158 C C . ASP A 1 149 ? 0.996 4.670 16.936 1.00 78.38 149 ASP A C 1
ATOM 1160 O O . ASP A 1 149 ? -0.216 4.834 17.080 1.00 78.38 149 ASP A O 1
ATOM 1164 N N . ALA A 1 150 ? 1.811 5.701 16.678 1.00 78.06 150 ALA A N 1
ATOM 1165 C CA . ALA A 1 150 ? 1.354 7.089 16.688 1.00 78.06 150 ALA A CA 1
ATOM 1166 C C . ALA A 1 150 ? 0.313 7.387 15.593 1.00 78.06 150 ALA A C 1
ATOM 1168 O O . ALA A 1 150 ? -0.604 8.178 15.814 1.00 78.06 150 ALA A O 1
ATOM 1169 N N . GLN A 1 151 ? 0.429 6.755 14.417 1.00 74.31 151 GLN A N 1
ATOM 1170 C CA . GLN A 1 151 ? -0.554 6.908 13.339 1.00 74.31 151 GLN A CA 1
ATOM 1171 C C . GLN A 1 151 ? -1.869 6.205 13.684 1.00 74.31 151 GLN A C 1
ATOM 1173 O O . GLN A 1 151 ? -2.945 6.700 13.341 1.00 74.31 151 GLN A O 1
ATOM 1178 N N . THR A 1 152 ? -1.793 5.056 14.357 1.00 81.31 152 THR A N 1
ATOM 1179 C CA . THR A 1 152 ? -2.985 4.309 14.763 1.00 81.31 152 THR A CA 1
ATOM 1180 C C . THR A 1 152 ? -3.708 4.961 15.935 1.00 81.31 152 THR A C 1
ATOM 1182 O O . THR A 1 152 ? -4.932 5.069 15.888 1.00 81.31 152 THR A O 1
ATOM 1185 N N . ASP A 1 153 ? -2.980 5.493 16.917 1.00 82.81 153 ASP A N 1
ATOM 1186 C CA . ASP A 1 153 ? -3.546 6.140 18.103 1.00 82.81 153 ASP A CA 1
ATOM 1187 C C . ASP A 1 153 ? -4.357 7.391 17.741 1.00 82.81 153 ASP A C 1
ATOM 1189 O O . ASP A 1 153 ? -5.494 7.555 18.194 1.00 82.81 153 ASP A O 1
ATOM 1193 N N . ASP A 1 154 ? -3.817 8.249 16.868 1.00 82.25 154 ASP A N 1
ATOM 1194 C CA . ASP A 1 154 ? -4.535 9.433 16.379 1.00 82.25 154 ASP A CA 1
ATOM 1195 C C . ASP A 1 154 ? -5.812 9.044 15.614 1.00 82.25 154 ASP A C 1
ATOM 1197 O O . ASP A 1 154 ? -6.859 9.687 15.737 1.00 82.25 154 ASP A O 1
ATOM 1201 N N . MET A 1 155 ? -5.771 7.944 14.857 1.00 81.88 155 MET A N 1
ATOM 1202 C CA . MET A 1 155 ? -6.937 7.461 14.122 1.00 81.88 155 MET A CA 1
ATOM 1203 C C . MET A 1 155 ? -8.008 6.868 15.044 1.00 81.88 155 MET A C 1
ATOM 1205 O O . MET A 1 155 ? -9.192 7.148 14.847 1.00 81.88 155 MET A O 1
ATOM 1209 N N . VAL A 1 156 ? -7.610 6.102 16.065 1.00 82.75 156 VAL A N 1
ATOM 1210 C CA . VAL A 1 156 ? -8.514 5.589 17.105 1.00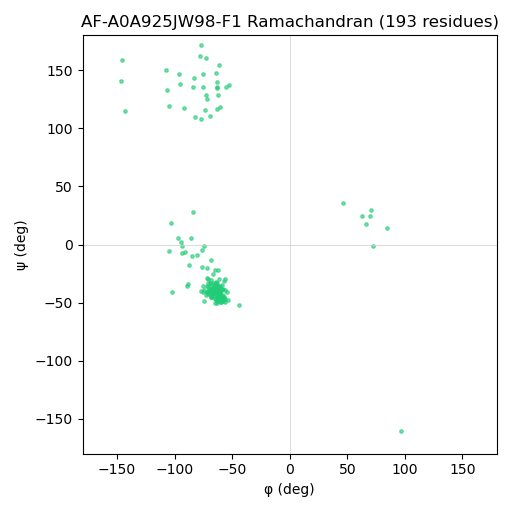 82.75 156 VAL A CA 1
ATOM 1211 C C . VAL A 1 156 ? -9.202 6.744 17.825 1.00 82.75 156 VAL A C 1
ATOM 1213 O O . VAL A 1 156 ? -10.428 6.745 17.955 1.00 82.75 156 VAL A O 1
ATOM 1216 N N . LEU A 1 157 ? -8.449 7.770 18.228 1.00 82.38 157 LEU A N 1
ATOM 1217 C CA . LEU A 1 157 ? -9.000 8.948 18.895 1.00 82.38 157 LEU A CA 1
ATOM 1218 C C . LEU A 1 157 ? -10.028 9.679 18.012 1.00 82.38 157 LEU A C 1
ATOM 1220 O O . LEU A 1 157 ? -11.132 9.993 18.457 1.00 82.38 157 LEU A O 1
ATOM 1224 N N . ASN A 1 158 ? -9.696 9.917 16.742 1.00 81.62 158 ASN A N 1
ATOM 1225 C CA . ASN A 1 158 ? -10.582 10.632 15.826 1.00 81.62 158 ASN A CA 1
ATOM 1226 C C . ASN A 1 158 ? -11.868 9.848 15.498 1.00 81.62 158 ASN A C 1
ATOM 1228 O O . ASN A 1 158 ? -12.951 10.435 15.448 1.00 81.62 158 ASN A O 1
ATOM 1232 N N . GLU A 1 159 ? -11.789 8.534 15.273 1.00 83.50 159 GLU A N 1
ATOM 1233 C CA . GLU A 1 159 ? -12.976 7.725 14.952 1.00 83.50 159 GLU A CA 1
ATOM 1234 C C . GLU A 1 159 ? -13.854 7.459 16.185 1.00 83.50 159 GLU A C 1
ATOM 1236 O O . GLU A 1 159 ? -15.080 7.509 16.074 1.00 83.50 159 GLU A O 1
ATOM 1241 N N . THR A 1 160 ? -13.269 7.269 17.375 1.00 80.00 160 THR A N 1
ATOM 1242 C CA . THR A 1 160 ? -14.044 7.170 18.630 1.00 80.00 160 THR A CA 1
ATOM 1243 C C . THR A 1 160 ? -14.801 8.464 18.922 1.00 80.00 160 THR A C 1
ATOM 1245 O O . THR A 1 160 ? -15.991 8.423 19.245 1.00 80.00 160 THR A O 1
ATOM 1248 N N . PHE A 1 161 ? -14.158 9.621 18.725 1.00 81.50 161 PHE A N 1
ATOM 1249 C CA . PHE A 1 161 ? -14.809 10.922 18.857 1.00 81.50 161 PHE A CA 1
ATOM 1250 C C . PHE A 1 161 ? -15.975 11.084 17.868 1.00 81.50 161 PHE A C 1
ATOM 1252 O O . PHE A 1 161 ? -17.073 11.482 18.258 1.00 81.50 161 PHE A O 1
ATOM 1259 N N . ARG A 1 162 ? -15.794 10.688 16.601 1.00 80.44 162 ARG A N 1
ATOM 1260 C CA . ARG A 1 162 ? -16.870 10.717 15.592 1.00 80.44 162 ARG A CA 1
ATOM 1261 C C . ARG A 1 162 ? -18.039 9.794 15.928 1.00 80.44 162 ARG A C 1
ATOM 1263 O O . ARG A 1 162 ? -19.192 10.193 15.763 1.00 80.44 162 ARG A O 1
ATOM 1270 N N . ALA A 1 163 ? -17.764 8.577 16.391 1.00 76.81 163 ALA A N 1
ATOM 1271 C CA . ALA A 1 163 ? -18.803 7.636 16.806 1.00 76.81 163 ALA A CA 1
ATOM 1272 C C . ALA A 1 163 ? -19.627 8.204 17.976 1.00 76.81 163 ALA A C 1
ATOM 1274 O O . ALA A 1 163 ? -20.859 8.096 17.993 1.00 76.81 163 ALA A O 1
ATOM 1275 N N . PHE A 1 164 ? -18.960 8.886 18.912 1.00 77.00 164 PHE A N 1
ATOM 1276 C CA . PHE A 1 164 ? -19.614 9.600 20.003 1.00 77.00 164 PHE A CA 1
ATOM 1277 C C . PHE A 1 164 ? -20.501 10.750 19.494 1.00 77.00 164 PHE A C 1
ATOM 1279 O O . PHE A 1 164 ? -21.685 10.799 19.838 1.00 77.00 164 PHE A O 1
ATOM 1286 N N . GLU A 1 165 ? -19.994 11.634 18.629 1.00 78.81 165 GLU A N 1
ATOM 1287 C CA . GLU A 1 165 ? -20.783 12.738 18.056 1.00 78.81 165 GLU A CA 1
ATOM 1288 C C . GLU A 1 165 ? -22.041 12.239 17.326 1.00 78.81 165 GLU A C 1
ATOM 1290 O O . GLU A 1 165 ? -23.142 12.735 17.572 1.00 78.81 165 GLU A O 1
ATOM 1295 N N . GLN A 1 166 ? -21.921 11.196 16.503 1.00 72.62 166 GLN A N 1
ATOM 1296 C CA . GLN A 1 166 ? -23.066 10.598 15.807 1.00 72.62 166 GLN A CA 1
ATOM 1297 C C . GLN A 1 166 ? -24.104 10.018 16.779 1.00 72.62 166 GLN A C 1
ATOM 1299 O O . GLN A 1 166 ? -25.310 10.103 16.532 1.00 72.62 166 GLN A O 1
ATOM 1304 N N . SER A 1 167 ? -23.659 9.455 17.907 1.00 66.00 167 SER A N 1
ATOM 1305 C CA . SER A 1 167 ? -24.559 8.940 18.942 1.00 66.00 167 SER A CA 1
ATOM 1306 C C . SER A 1 167 ? -25.368 10.054 19.619 1.00 66.00 167 SER A C 1
ATOM 1308 O O . SER A 1 167 ? -26.573 9.895 19.841 1.00 66.00 167 SER A O 1
ATOM 1310 N N . THR A 1 168 ? -24.736 11.201 19.889 1.00 68.62 168 THR A N 1
ATOM 1311 C CA . THR A 1 168 ? -25.395 12.350 20.526 1.00 68.62 168 THR A CA 1
ATOM 1312 C C . THR A 1 168 ? -26.380 13.023 19.575 1.00 68.62 168 THR A C 1
ATOM 1314 O O . THR A 1 168 ? -27.519 13.266 19.967 1.00 68.62 168 THR A O 1
ATOM 1317 N N . GLN A 1 169 ? -26.014 13.212 18.301 1.00 64.44 169 GLN A N 1
ATOM 1318 C CA . GLN A 1 169 ? -26.928 13.747 17.288 1.00 64.44 169 GLN A CA 1
ATOM 1319 C C . GLN A 1 169 ? -28.156 12.858 17.093 1.00 64.44 169 GLN A C 1
ATOM 1321 O O . GLN A 1 169 ? -29.272 13.368 17.079 1.00 64.44 169 GLN A O 1
ATOM 1326 N N . ARG A 1 170 ? -27.981 11.532 17.007 1.00 59.06 170 ARG A N 1
ATOM 1327 C CA . ARG A 1 170 ? -29.111 10.610 16.826 1.00 59.06 170 ARG A CA 1
ATOM 1328 C C . ARG A 1 170 ? -30.063 10.609 18.021 1.00 59.06 170 ARG A C 1
ATOM 1330 O O . ARG A 1 170 ? -31.264 10.586 17.811 1.00 59.06 170 ARG A O 1
ATOM 1337 N N . THR A 1 171 ? -29.534 10.678 19.243 1.00 60.62 171 THR A N 1
ATOM 1338 C CA . THR A 1 171 ? -30.347 10.705 20.474 1.00 60.62 171 THR A CA 1
ATOM 1339 C C . THR A 1 171 ? -31.146 12.003 20.598 1.00 60.62 171 THR A C 1
ATOM 1341 O O . THR A 1 171 ? -32.308 11.983 20.996 1.00 60.62 171 THR A O 1
ATOM 1344 N N . VAL A 1 172 ? -30.539 13.137 20.233 1.00 63.88 172 VAL A N 1
ATOM 1345 C CA . VAL A 1 172 ? -31.232 14.431 20.214 1.00 63.88 172 VAL A CA 1
ATOM 1346 C C . VAL A 1 172 ? -32.309 14.448 19.128 1.00 63.88 172 VAL A C 1
ATOM 1348 O O . VAL A 1 172 ? -33.407 14.926 19.388 1.00 63.88 172 VAL A O 1
ATOM 1351 N N . PHE A 1 173 ? -32.035 13.888 17.947 1.00 57.97 173 PHE A N 1
ATOM 1352 C CA . PHE A 1 173 ? -32.991 13.883 16.838 1.00 57.97 173 PHE A CA 1
ATOM 1353 C C . PHE A 1 173 ? -34.217 13.002 17.119 1.00 57.97 173 PHE A C 1
ATOM 1355 O O . PHE A 1 173 ? -35.334 13.480 16.957 1.00 57.97 173 PHE A O 1
ATOM 1362 N N . THR A 1 174 ? -34.033 11.780 17.639 1.00 64.25 174 THR A N 1
ATOM 1363 C CA . THR A 1 174 ? -35.163 10.911 18.023 1.00 64.25 174 THR A CA 1
ATOM 1364 C C . THR A 1 174 ? -35.990 11.513 19.155 1.00 64.25 174 THR A C 1
ATOM 1366 O O . THR A 1 174 ? -37.206 11.481 19.103 1.00 64.25 174 THR A O 1
ATOM 1369 N N . SER A 1 175 ? -35.351 12.144 20.146 1.00 64.75 175 SER A N 1
ATOM 1370 C CA . SER A 1 175 ? -36.072 12.801 21.248 1.00 64.75 175 SER A CA 1
ATOM 1371 C C . SER A 1 175 ? -36.925 13.987 20.772 1.00 64.75 175 SER A C 1
ATOM 1373 O O . SER A 1 175 ? -38.005 14.235 21.302 1.00 64.75 175 SER A O 1
ATOM 1375 N N . VAL A 1 176 ? -36.459 14.721 19.755 1.00 69.00 176 VAL A N 1
ATOM 1376 C CA . VAL A 1 176 ? -37.212 15.834 19.160 1.00 69.00 176 VAL A CA 1
ATOM 1377 C C . VAL A 1 176 ? -38.353 15.331 18.274 1.00 69.00 176 VAL A C 1
ATOM 1379 O O . VAL A 1 176 ? -39.434 15.908 18.336 1.00 69.00 176 VAL A O 1
ATOM 1382 N N . GLU A 1 177 ? -38.144 14.275 17.484 1.00 68.38 177 GLU A N 1
ATOM 1383 C CA . GLU A 1 177 ? -39.214 13.645 16.694 1.00 68.38 177 GLU A CA 1
ATOM 1384 C C . GLU A 1 177 ? -40.304 13.058 17.598 1.00 68.38 177 GLU A C 1
ATOM 1386 O O . GLU A 1 177 ? -41.466 13.421 17.434 1.00 68.38 177 GLU A O 1
ATOM 1391 N N . ASP A 1 178 ? -39.933 12.282 18.621 1.00 70.50 178 ASP A N 1
ATOM 1392 C CA . ASP A 1 178 ? -40.880 11.704 19.584 1.00 70.50 178 ASP A CA 1
ATOM 1393 C C . ASP A 1 178 ? -41.669 12.803 20.330 1.00 70.50 178 ASP A C 1
ATOM 1395 O O . ASP A 1 178 ? -42.871 12.681 20.575 1.00 70.50 178 ASP A O 1
ATOM 1399 N N . ALA A 1 179 ? -41.014 13.918 20.680 1.00 70.94 179 ALA A N 1
ATOM 1400 C CA . ALA A 1 179 ? -41.670 15.052 21.334 1.00 70.94 179 ALA A CA 1
ATOM 1401 C C . ALA A 1 179 ? -42.606 15.834 20.394 1.00 70.94 179 ALA A C 1
ATOM 1403 O O . ALA A 1 179 ? -43.623 16.364 20.849 1.00 70.94 179 ALA A O 1
ATOM 1404 N N . LEU A 1 180 ? -42.275 15.927 19.102 1.00 74.88 180 LEU A N 1
ATOM 1405 C CA . LEU A 1 180 ? -43.126 16.553 18.089 1.00 74.88 180 LEU A CA 1
ATOM 1406 C C . LEU A 1 180 ? -44.347 15.685 17.768 1.00 74.88 180 LEU A C 1
ATOM 1408 O O . LEU A 1 180 ? -45.448 16.224 17.682 1.00 74.88 180 LEU A O 1
ATOM 1412 N N . GLU A 1 181 ? -44.170 14.367 17.663 1.00 77.75 181 GLU A N 1
ATOM 1413 C CA . GLU A 1 181 ? -45.256 13.406 17.445 1.00 77.75 181 GLU A CA 1
ATOM 1414 C C . GLU A 1 181 ? -46.241 13.423 18.629 1.00 77.75 181 GLU A C 1
ATOM 1416 O O . GLU A 1 181 ? -47.446 13.595 18.438 1.00 77.75 181 GLU A O 1
ATOM 1421 N N . TYR A 1 182 ? -45.733 13.431 19.868 1.00 71.69 182 TYR A N 1
ATOM 1422 C CA . TYR A 1 182 ? -46.565 13.568 21.071 1.00 71.69 182 TYR A CA 1
ATOM 1423 C C . TYR A 1 182 ? -47.338 14.901 21.134 1.00 71.69 182 TYR A C 1
ATOM 1425 O O . TYR A 1 182 ? -48.489 14.949 21.573 1.00 71.69 182 TYR A O 1
ATOM 1433 N N . ALA A 1 183 ? -46.725 16.008 20.702 1.00 74.31 183 ALA A N 1
ATOM 1434 C CA . ALA A 1 183 ? -47.384 17.316 20.678 1.00 74.31 183 ALA A CA 1
ATOM 1435 C C . ALA A 1 183 ? -48.478 17.415 19.597 1.00 74.31 183 ALA A C 1
ATOM 1437 O O . ALA A 1 183 ? -49.451 18.150 19.777 1.00 74.31 183 ALA A O 1
ATOM 1438 N N . GLN A 1 184 ? -48.340 16.682 18.488 1.00 74.06 184 GLN A N 1
ATOM 1439 C CA . GLN A 1 184 ? -49.356 16.609 17.436 1.00 74.06 184 GLN A CA 1
ATOM 1440 C C . GLN A 1 184 ? -50.569 15.779 17.8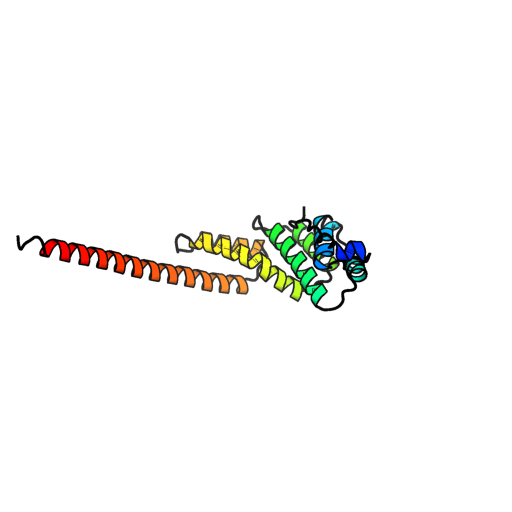75 1.00 74.06 184 GLN A C 1
ATOM 1442 O O . GLN A 1 184 ? -51.696 16.249 17.723 1.00 74.06 184 GLN A O 1
ATOM 1447 N N . GLU A 1 185 ? -50.359 14.628 18.520 1.00 74.50 185 GLU A N 1
ATOM 1448 C CA . GLU A 1 185 ? -51.451 13.803 19.064 1.00 74.50 185 GLU A CA 1
ATOM 1449 C C . GLU A 1 185 ? -52.264 14.530 20.152 1.00 74.50 185 GLU A C 1
ATOM 1451 O O . GLU A 1 185 ? -53.487 14.396 20.221 1.00 74.50 185 GLU A O 1
ATOM 1456 N N . GLN A 1 186 ? -51.612 15.344 20.992 1.00 71.56 186 GLN A N 1
ATOM 1457 C CA . GLN A 1 186 ? -52.295 16.153 22.013 1.00 71.56 186 GLN A CA 1
ATOM 1458 C C . GLN A 1 186 ? -53.203 17.234 21.405 1.00 71.56 186 GLN A C 1
ATOM 1460 O O . GLN A 1 186 ? -54.282 17.479 21.941 1.00 71.56 186 GLN A O 1
ATOM 1465 N N . ASN A 1 187 ? -52.802 17.855 20.290 1.00 67.94 187 ASN A N 1
ATOM 1466 C CA . ASN A 1 187 ? -53.621 18.864 19.610 1.00 67.94 187 ASN A CA 1
ATOM 1467 C C . ASN A 1 187 ? -54.840 18.249 18.900 1.00 67.94 187 ASN A C 1
ATOM 1469 O O . ASN A 1 187 ? -55.912 18.846 18.915 1.00 67.94 187 ASN A O 1
ATOM 1473 N N . GLU A 1 188 ? -54.722 17.046 18.329 1.00 68.06 188 GLU A N 1
ATOM 1474 C CA . GLU A 1 188 ? -55.864 16.355 17.702 1.00 68.06 188 GLU A CA 1
ATOM 1475 C C . GLU A 1 188 ? -56.884 15.825 18.733 1.00 68.06 188 GLU A C 1
ATOM 1477 O O . GLU A 1 188 ? -58.087 15.743 18.461 1.00 68.06 188 GLU A O 1
ATOM 1482 N N . ALA A 1 189 ? -56.430 15.501 19.947 1.00 62.41 189 ALA A N 1
ATOM 1483 C CA . ALA A 1 189 ? -57.292 15.044 21.038 1.00 62.41 189 ALA A CA 1
ATOM 1484 C C . ALA A 1 189 ? -58.099 16.170 21.720 1.00 62.41 189 ALA A C 1
ATOM 1486 O O . ALA A 1 189 ? -59.094 15.878 22.391 1.00 62.41 189 ALA A O 1
ATOM 1487 N N . ASP A 1 190 ? -57.689 17.435 21.576 1.00 57.78 190 ASP A N 1
ATOM 1488 C CA . ASP A 1 190 ? -58.401 18.591 22.145 1.00 57.78 190 ASP A CA 1
ATOM 1489 C C . ASP A 1 190 ? -59.476 19.130 21.179 1.00 57.78 190 ASP A C 1
ATOM 1491 O O . ASP A 1 190 ? -60.580 19.459 21.608 1.00 57.78 190 ASP A O 1
ATOM 1495 N N . ASP A 1 191 ? -59.233 19.067 19.862 1.00 57.44 191 ASP A N 1
ATOM 1496 C CA . ASP A 1 191 ? -60.197 19.467 18.816 1.00 57.44 191 ASP A CA 1
ATOM 1497 C C . ASP A 1 191 ? -61.429 18.538 18.709 1.00 57.44 191 ASP A C 1
ATOM 1499 O O . ASP A 1 191 ? -62.436 18.878 18.088 1.00 57.44 191 ASP A O 1
ATOM 1503 N N . THR A 1 192 ? -61.394 17.355 19.331 1.00 58.81 192 THR A N 1
ATOM 1504 C CA . THR A 1 192 ? -62.510 16.389 19.330 1.00 58.81 192 THR A CA 1
ATOM 1505 C C . THR A 1 192 ? -63.447 16.505 20.537 1.00 58.81 192 THR A C 1
ATOM 1507 O O . THR A 1 192 ? -64.442 15.781 20.597 1.00 58.81 192 THR A O 1
ATOM 1510 N N . LYS A 1 193 ? -63.182 17.413 21.489 1.00 56.78 193 LYS A N 1
ATOM 1511 C CA . LYS A 1 193 ? -64.033 17.628 22.679 1.00 56.78 193 LYS A CA 1
ATOM 1512 C C . LYS A 1 193 ? -65.085 18.734 22.545 1.00 56.78 193 LYS A C 1
ATOM 1514 O O . LYS A 1 193 ? -65.937 18.827 23.426 1.00 56.78 193 LYS A O 1
ATOM 1519 N N . ASP A 1 194 ? -65.068 19.505 21.458 1.00 56.38 194 ASP A N 1
ATOM 1520 C CA . ASP A 1 194 ? -66.009 20.611 21.205 1.00 56.38 194 ASP A CA 1
ATOM 1521 C C . ASP A 1 194 ? -67.128 20.278 20.183 1.00 56.38 194 ASP A C 1
ATOM 1523 O O . ASP A 1 194 ? -67.792 21.179 19.660 1.00 56.38 194 ASP A O 1
ATOM 1527 N N . LEU A 1 195 ? -67.387 18.988 19.923 1.00 50.38 195 LEU A N 1
ATOM 1528 C CA . LEU A 1 195 ? -68.532 18.481 19.140 1.00 50.38 195 LEU A CA 1
ATOM 1529 C C . LEU A 1 195 ? -69.510 17.689 20.018 1.00 50.38 195 LEU A C 1
ATOM 1531 O O . LEU A 1 195 ? -70.736 17.881 19.832 1.00 50.38 195 LEU A O 1
#

Nearest PDB structures (foldseek):
  2ou3-assembly1_B  TM=4.379E-01  e=1.541E+00  Nostoc punctiforme PCC 73102

Foldseek 3Di:
DLQFDQDDPDDDDPVCVVVVPDDQDDLLNVVSNCPVVDDLVPQALVVSVVSCVSNVDDDDVLLVSLLVSLLSSLLVCCPVLAQDPVNVVSSVSSCVSSVHDPVSNVVSLCVRVVVVLLVLLCVCCVVPDNDPVNVVVSVVSCVRSVHDPVSNVVSNVVVSVVSVVVVVVVVVVVVVVVVVVVVVVVVVVVVVPPD

pLDDT: mean 81.5, std 10.47, range [50.38, 95.38]

Radius of gyration: 26.47 Å; Cα contacts (8 Å, |Δi|>4): 163; chains: 1; bounding box: 84×34×67 Å

Mean predicted aligned error: 11.62 Å

Sequence (195 aa):
MNGLELITPDAPSLLDRLLRRPQPRSFPIEVNNYVAATPLSEVTRDAVERIISDCGRAGSGVKDDCALVYSRVLGHLALDGKITDEELEQLQRLRGALGLSTEDVREAEARSLLPLYRERLKESLADRHLTQGEDERLKSLARDLGLDDAQTDDMVLNETFRAFEQSTQRTVFTSVEDALEYAQEQNEADDTKDL

Secondary structure (DSSP, 8-state):
--SPPPPPPPPPPHHHHHTTPPPPP-HHHHHHHHHHHS-GGG--HHHHHHHHHHHT--SHHHHHHHHHHHHHHHHHHGGGS---HHHHHHHHHHHHHHT--HHHHHHHHHHHHHHHHHHHHHHHTTTS---HHHHHHHHHHHHHTT--HHHHHHHHHHHHHHHHHHHHHHHHHHHHHHHHHHHHHHHHHHTTS--

Solvent-accessible surface area (backbone atoms only — not comparable to full-atom values): 10970 Å² total; per-residue (Å²): 124,52,66,50,70,78,65,78,77,81,80,78,51,74,66,38,65,73,64,68,53,79,76,81,58,52,52,64,49,54,56,38,32,50,53,26,74,38,60,56,88,71,50,44,38,70,60,48,53,48,47,37,59,75,38,72,61,77,66,69,70,57,52,54,42,40,36,51,49,48,21,47,34,52,36,46,57,41,68,85,53,43,60,50,74,71,55,49,52,36,50,54,44,40,35,59,23,60,68,56,52,73,66,51,47,53,54,21,46,55,68,32,49,48,58,56,52,48,51,56,50,49,61,54,38,66,87,71,53,76,46,72,72,52,53,53,49,50,55,45,40,36,55,36,63,68,53,58,65,72,67,50,52,57,49,51,53,54,52,54,51,49,54,49,52,54,52,53,54,52,53,53,50,52,54,50,50,56,51,50,54,54,55,51,54,55,54,61,62,56,73,67,72,84,119